Protein 8VXB (pdb70)

Solvent-accessible surface area: 16416 Å² total; per-residue (Å²): 222,86,114,46,74,97,147,99,2,42,56,38,1,35,91,39,0,110,91,25,120,63,0,48,0,0,0,5,51,22,40,56,9,18,169,94,40,143,103,83,141,180,24,46,11,32,1,1,0,0,3,85,64,45,104,39,0,47,108,55,43,126,41,0,91,74,2,22,131,76,116,120,49,78,57,26,8,81,76,184,146,110,98,144,147,123,125,22,16,11,0,54,0,55,0,119,37,43,28,59,2,30,1,30,0,4,48,33,88,28,23,101,92,3,53,114,90,54,86,20,4,96,25,44,30,28,61,60,119,110,19,121,132,111,46,127,39,38,10,82,89,111,73,16,67,103,5,81,60,195,37,2,52,80,5,2,65,72,0,5,80,7,0,28,86,0,2,72,0,3,21,141,142,80,37,133,67,0,30,75,39,0,50,101,51,0,3,74,17,0,12,101,0,0,10,16,30,1,1,48,95,118,25,79,85,33,20,8,22,70,143,52,131,72,4,98,192,44,16,55,119,118,8,58,153,73,4,86,45,0,94,94,31,71,41,59,89,60,0,31,125,3,0,68,56,0,7,28,4,0,67,103,1,0,98,44,0,5,142,62,41,135,38,164,74,21,98,59,14,142,84,36,14,71,68,5,98,138,38,74,124,146,119,121

InterPro domains:
  IPR007530 Aminoglycoside 6-adenylyltransferase [PF04439] (3-276)
  IPR007530 Aminoglycoside 6-adenylyltransferase [PIRSF000812] (3-283)
  IPR043519 Nucleotidyltransferase superfamily [G3DSA:3.30.460.10] (11-149)
  IPR043519 Nucleotidyltransferase superfamily [SSF81301] (3-135)

Organism: Campylobacter fetus (NCBI:txid196)

Nearest PDB structures (foldseek):
  8vxb-assembly1_A-2  TM=1.004E+00  e=7.782E-55  Campylobacter fetus subsp. fetus
  2pbe-assembly1_A  TM=5.386E-01  e=4.878E-30  Bacillus subtilis
  8ugj-assembly1_4C  TM=4.824E-01  e=1.238E+00  Sus scrofa
  6xz3-assembly1_A-2  TM=3.903E-01  e=5.246E+00  Homo sapiens
  6wt7-assembly1_A-2  TM=1.641E-01  e=1.826E+00  Magallana gigas

B-factor: mean 27.02, std 9.03, range [11.58, 68.33]

Radius of gyration: 23.88 Å; Cα contacts (8 Å, |Δi|>4): 381; chains: 1; bounding box: 64×41×45 Å

Structure (mmCIF, N/CA/C/O backbone):
data_8VXB
#
_entry.id   8VXB
#
_cell.length_a   73.305
_cell.length_b   73.305
_cell.length_c   127.572
_cell.angle_alpha   90.00
_cell.angle_beta   90.00
_cell.angle_gamma   120.00
#
_symmetry.space_group_name_H-M   'P 31 2 1'
#
loop_
_entity.id
_entity.type
_entity.pdbx_description
1 polymer 'Streptomycin aminoglycoside adenylyltransferase ant(6)-Ib'
2 non-polymer [(2~{S},3~{S},4~{S},5~{R},6~{S})-2-[(2~{R},3~{R},4~{R},5~{S})-2-[(1~{R},2~{S},3~{R},4~{R},5~{S},6~{R})-2,4-bis[[azaniumylidene(azanyl)methyl]amino]-3,5,6-tris(oxidanyl)cyclohexyl]oxy-4-[bis(oxidanyl)methyl]-5-methyl-4-oxidanyl-oxolan-3-yl]oxy-6-(hydroxymethyl)-4,5-bis(oxidanyl)oxan-3-yl]-methyl-azanium
3 non-polymer 'PHOSPHATE ION'
4 water water
#
loop_
_atom_site.group_PDB
_atom_site.id
_atom_site.type_symbol
_atom_site.label_atom_id
_atom_site.label_alt_id
_atom_site.label_comp_id
_atom_site.label_asym_id
_atom_site.label_entity_id
_atom_site.label_seq_id
_atom_site.pdbx_PDB_ins_code
_atom_site.Cartn_x
_atom_site.Cartn_y
_atom_site.Cartn_z
_atom_site.occupancy
_atom_site.B_iso_or_equiv
_atom_site.auth_seq_id
_atom_site.auth_comp_id
_atom_site.auth_asym_id
_atom_site.auth_atom_id
_atom_site.pdbx_PDB_model_num
ATOM 1 N N . MET A 1 1 ? 25.564 -6.142 21.632 1.00 52.43 1 MET A N 1
ATOM 2 C CA . MET A 1 1 ? 27.018 -6.174 21.772 1.00 46.29 1 MET A CA 1
ATOM 3 C C . MET A 1 1 ? 27.722 -4.883 21.384 1.00 46.04 1 MET A C 1
ATOM 4 O O . MET A 1 1 ? 27.824 -4.549 20.202 1.00 47.67 1 MET A O 1
ATOM 9 N N . LYS A 1 2 ? 28.244 -4.172 22.379 1.00 37.05 2 LYS A N 1
ATOM 10 C CA . LYS A 1 2 ? 29.010 -2.974 22.091 1.00 33.67 2 LYS A CA 1
ATOM 11 C C . LYS A 1 2 ? 30.467 -3.353 21.843 1.00 31.68 2 LYS A C 1
ATOM 12 O O . LYS A 1 2 ? 31.033 -4.197 22.545 1.00 31.87 2 LYS A O 1
ATOM 14 N N . MET A 1 3 ? 31.067 -2.743 20.822 1.00 23.61 3 MET A N 1
ATOM 15 C CA . MET A 1 3 ? 32.502 -2.816 20.625 1.00 28.14 3 MET A CA 1
ATOM 16 C C . MET A 1 3 ? 33.238 -1.613 21.207 1.00 24.27 3 MET A C 1
ATOM 17 O O . MET A 1 3 ? 34.460 -1.685 21.417 1.00 25.09 3 MET A O 1
ATOM 22 N N . ARG A 1 4 ? 32.520 -0.523 21.471 1.00 22.78 4 ARG A N 1
ATOM 23 C CA . ARG A 1 4 ? 33.051 0.684 22.096 1.00 26.26 4 ARG A CA 1
ATOM 24 C C . ARG A 1 4 ? 31.963 1.298 22.957 1.00 28.60 4 ARG A C 1
ATOM 25 O O . ARG A 1 4 ? 30.795 1.317 22.554 1.00 26.34 4 ARG A O 1
ATOM 33 N N . THR A 1 5 ? 32.344 1.827 24.116 1.00 24.44 5 THR A N 1
ATOM 34 C CA . THR A 1 5 ? 31.373 2.497 24.972 1.00 23.66 5 THR A CA 1
ATOM 35 C C . THR A 1 5 ? 31.217 3.955 24.552 1.00 22.31 5 THR A C 1
ATOM 36 O O . THR A 1 5 ? 32.047 4.516 23.838 1.00 24.10 5 THR A O 1
ATOM 40 N N . GLU A 1 6 ? 30.131 4.564 25.016 1.00 23.89 6 GLU A N 1
ATOM 41 C CA . GLU A 1 6 ? 29.914 5.983 24.766 1.00 22.97 6 GLU A CA 1
ATOM 42 C C . GLU A 1 6 ? 31.076 6.822 25.313 1.00 23.87 6 GLU A C 1
ATOM 43 O O . GLU A 1 6 ? 31.555 7.754 24.656 1.00 25.41 6 GLU A O 1
ATOM 49 N N . LYS A 1 7 ? 31.584 6.477 26.499 1.00 27.50 7 LYS A N 1
ATOM 50 C CA . LYS A 1 7 ? 32.716 7.222 27.053 1.00 26.30 7 LYS A CA 1
ATOM 51 C C . LYS A 1 7 ? 33.959 7.089 26.166 1.00 26.61 7 LYS A C 1
ATOM 52 O O . LYS A 1 7 ? 34.694 8.064 25.949 1.00 24.84 7 LYS A O 1
ATOM 58 N N . GLN A 1 8 ? 34.177 5.911 25.581 1.00 22.08 8 GLN A N 1
ATOM 59 C CA . GLN A 1 8 ? 35.316 5.746 24.683 1.00 21.75 8 GLN A CA 1
ATOM 60 C C . GLN A 1 8 ? 35.168 6.594 23.426 1.00 23.96 8 GLN A C 1
ATOM 61 O O . GLN A 1 8 ? 36.159 7.130 22.908 1.00 26.13 8 GLN A O 1
ATOM 67 N N . ILE A 1 9 ? 33.950 6.723 22.913 1.00 23.57 9 ILE A N 1
ATOM 68 C CA A ILE A 1 9 ? 33.723 7.540 21.718 0.55 23.28 9 ILE A CA 1
ATOM 69 C CA B ILE A 1 9 ? 33.749 7.534 21.714 0.45 23.28 9 ILE A CA 1
ATOM 70 C C . ILE A 1 9 ? 33.982 9.008 22.028 1.00 21.37 9 ILE A C 1
ATOM 71 O O . ILE A 1 9 ? 34.717 9.703 21.311 1.00 21.92 9 ILE A O 1
ATOM 80 N N . TYR A 1 10 ? 33.376 9.503 23.104 1.00 21.76 10 TYR A N 1
ATOM 81 C CA . TYR A 1 10 ? 33.614 10.888 23.505 1.00 23.44 10 TYR A CA 1
ATOM 82 C C . TYR A 1 10 ? 35.103 11.142 23.734 1.00 27.45 10 TYR A C 1
ATOM 83 O O . TYR A 1 10 ? 35.627 12.204 23.364 1.00 26.21 10 TYR A O 1
ATOM 92 N N . ASP A 1 11 ? 35.805 10.173 24.340 1.00 26.72 11 ASP A N 1
ATOM 93 C CA . ASP A 1 11 ? 37.245 10.344 24.563 1.00 29.23 11 ASP A CA 1
ATOM 94 C C . ASP A 1 11 ? 38.005 10.407 23.246 1.00 29.49 11 ASP A C 1
ATOM 95 O O . ASP A 1 11 ? 38.938 11.205 23.103 1.00 30.45 11 ASP A O 1
ATOM 100 N N . THR A 1 12 ? 37.643 9.562 22.277 1.00 25.38 12 THR A N 1
ATOM 101 C CA . THR A 1 12 ? 38.311 9.643 20.981 1.00 25.20 12 THR A CA 1
ATOM 102 C C . THR A 1 12 ? 38.155 11.032 20.383 1.00 30.15 12 THR A C 1
ATOM 103 O O . THR A 1 12 ? 39.126 11.625 19.900 1.00 28.39 12 THR A O 1
ATOM 107 N N . ILE A 1 13 ? 36.943 11.584 20.448 1.00 25.01 13 ILE A N 1
ATOM 108 C CA . ILE A 1 13 ? 36.676 12.893 19.854 1.00 25.49 13 ILE A CA 1
ATOM 109 C C . ILE A 1 13 ? 37.396 13.997 20.618 1.00 23.67 13 ILE A C 1
ATOM 110 O O . ILE A 1 13 ? 38.069 14.853 20.026 1.00 23.72 13 ILE A O 1
ATOM 115 N N . LEU A 1 14 ? 37.231 14.027 21.941 1.00 24.46 14 LEU A N 1
ATOM 116 C CA . LEU A 1 14 ? 37.779 15.151 22.706 1.00 29.73 14 LEU A CA 1
ATOM 117 C C . LEU A 1 14 ? 39.305 15.087 22.819 1.00 30.97 14 LEU A C 1
ATOM 118 O O . LEU A 1 14 ? 39.978 16.129 22.794 1.00 27.55 14 LEU A O 1
ATOM 123 N N . ASN A 1 15 ? 39.879 13.889 22.944 1.00 29.67 15 ASN A N 1
ATOM 124 C CA . ASN A 1 15 ? 41.343 13.821 22.976 1.00 33.28 15 ASN A CA 1
ATOM 125 C C . ASN A 1 15 ? 41.926 14.314 21.670 1.00 32.07 15 ASN A C 1
ATOM 126 O O . ASN A 1 15 ? 42.943 15.030 21.658 1.00 30.93 15 ASN A O 1
ATOM 131 N N . PHE A 1 16 ? 41.286 13.972 20.548 1.00 27.15 16 PHE A N 1
ATOM 132 C CA . PHE A 1 16 ? 41.755 14.515 19.285 1.00 27.07 16 PHE A CA 1
ATOM 133 C C . PHE A 1 16 ? 41.692 16.034 19.297 1.00 27.99 16 PHE A C 1
ATOM 134 O O . PHE A 1 16 ? 42.633 16.707 18.856 1.00 26.98 16 PHE A O 1
ATOM 142 N N . ALA A 1 17 ? 40.563 16.593 19.763 1.00 27.56 17 ALA A N 1
ATOM 143 C CA . ALA A 1 17 ? 40.383 18.050 19.757 1.00 25.74 17 ALA A CA 1
ATOM 144 C C . ALA A 1 17 ? 41.364 18.746 20.700 1.00 30.47 17 ALA A C 1
ATOM 145 O O . ALA A 1 17 ? 41.902 19.806 20.364 1.00 29.76 17 ALA A O 1
ATOM 147 N N . LYS A 1 18 ? 41.560 18.197 21.907 1.00 35.08 18 LYS A N 1
ATOM 148 C CA . LYS A 1 18 ? 42.496 18.803 22.856 1.00 31.83 18 LYS A CA 1
ATOM 149 C C . LYS A 1 18 ? 43.903 18.876 22.274 1.00 32.53 18 LYS A C 1
ATOM 150 O O . LYS A 1 18 ? 44.570 19.912 22.365 1.00 40.74 18 LYS A O 1
ATOM 156 N N . ALA A 1 19 ? 44.356 17.803 21.630 1.00 31.27 19 ALA A N 1
ATOM 157 C CA . ALA A 1 19 ? 45.726 17.779 21.145 1.00 35.60 19 ALA A CA 1
ATOM 158 C C . ALA A 1 19 ? 45.967 18.729 19.979 1.00 40.34 19 ALA A C 1
ATOM 159 O O . ALA A 1 19 ? 47.126 19.077 19.728 1.00 41.84 19 ALA A O 1
ATOM 161 N N . ASP A 1 20 ? 44.922 19.172 19.268 1.00 32.97 20 ASP A N 1
ATOM 162 C CA . ASP A 1 20 ? 45.101 19.886 18.009 1.00 32.19 20 ASP A CA 1
ATOM 163 C C . ASP A 1 20 ? 44.976 21.387 18.225 1.00 38.73 20 ASP A C 1
ATOM 164 O O . ASP A 1 20 ? 43.927 21.881 18.660 1.00 35.80 20 ASP A O 1
ATOM 169 N N . ASP A 1 21 ? 46.051 22.102 17.884 1.00 35.89 21 ASP A N 1
ATOM 170 C CA . ASP A 1 21 ? 46.118 23.546 18.071 1.00 41.36 21 ASP A CA 1
ATOM 171 C C . ASP A 1 21 ? 45.044 24.267 17.284 1.00 32.18 21 ASP A C 1
ATOM 172 O O . ASP A 1 21 ? 44.595 25.343 17.697 1.00 32.93 21 ASP A O 1
ATOM 177 N N . ARG A 1 22 ? 44.668 23.723 16.122 1.00 32.16 22 ARG A N 1
ATOM 178 C CA . ARG A 1 22 ? 43.694 24.381 15.263 1.00 30.10 22 ARG A CA 1
ATOM 179 C C . ARG A 1 22 ? 42.293 24.403 15.860 1.00 24.64 22 ARG A C 1
ATOM 180 O O . ARG A 1 22 ? 41.491 25.250 15.468 1.00 25.94 22 ARG A O 1
ATOM 188 N N . ILE A 1 23 ? 41.958 23.500 16.770 1.00 26.03 23 ILE A N 1
ATOM 189 C CA . ILE A 1 23 ? 40.589 23.388 17.266 1.00 29.20 23 ILE A CA 1
ATOM 190 C C . ILE A 1 23 ? 40.474 24.141 18.584 1.00 24.17 23 ILE A C 1
ATOM 191 O O . ILE A 1 23 ? 41.116 23.770 19.572 1.00 28.49 23 ILE A O 1
ATOM 196 N N . ARG A 1 24 ? 39.614 25.171 18.633 1.00 26.25 24 ARG A N 1
ATOM 197 C CA . ARG A 1 24 ? 39.473 25.981 19.845 1.00 23.62 24 ARG A CA 1
ATOM 198 C C . ARG A 1 24 ? 38.176 25.764 20.603 1.00 27.17 24 ARG A C 1
ATOM 199 O O . ARG A 1 24 ? 38.150 25.965 21.820 1.00 26.53 24 ARG A O 1
ATOM 207 N N . VAL A 1 25 ? 37.081 25.401 19.925 1.00 23.58 25 VAL A N 1
ATOM 208 C CA . VAL A 1 25 ? 35.807 25.137 20.586 1.00 22.93 25 VAL A CA 1
ATOM 209 C C . VAL A 1 25 ? 35.236 23.855 19.996 1.00 20.96 25 VAL A C 1
ATOM 210 O O . VAL A 1 25 ? 35.408 23.588 18.801 1.00 23.10 25 VAL A O 1
ATOM 214 N N . VAL A 1 26 ? 34.590 23.063 20.841 1.00 23.59 26 VAL A N 1
ATOM 215 C CA . VAL A 1 26 ? 33.860 21.860 20.439 1.00 21.71 26 VAL A CA 1
ATOM 216 C C . VAL A 1 26 ? 32.463 21.977 21.005 1.00 21.63 26 VAL A C 1
ATOM 217 O O . VAL A 1 26 ? 32.308 22.205 22.209 1.00 21.91 26 VAL A O 1
ATOM 221 N N . THR A 1 27 ? 31.446 21.749 20.169 1.00 19.70 27 THR A N 1
ATOM 222 C CA . THR A 1 27 ? 30.098 21.589 20.692 1.00 17.01 27 THR A CA 1
ATOM 223 C C . THR A 1 27 ? 29.482 20.251 20.268 1.00 22.48 27 THR A C 1
ATOM 224 O O . THR A 1 27 ? 29.927 19.594 19.323 1.00 21.66 27 THR A O 1
ATOM 228 N N . LEU A 1 28 ? 28.433 19.884 20.988 1.00 18.89 28 LEU A N 1
ATOM 229 C CA . LEU A 1 28 ? 27.577 18.740 20.708 1.00 17.30 28 LEU A CA 1
ATOM 230 C C . LEU A 1 28 ? 26.214 19.254 20.287 1.00 22.20 28 LEU A C 1
ATOM 231 O O . LEU A 1 28 ? 25.707 20.218 20.870 1.00 22.84 28 LEU A O 1
ATOM 236 N N . GLU A 1 29 ? 25.610 18.609 19.284 1.00 20.21 29 GLU A N 1
ATOM 237 C CA . GLU A 1 29 ? 24.329 19.054 18.751 1.00 21.25 29 GLU A CA 1
ATOM 238 C C . GLU A 1 29 ? 23.386 17.859 18.756 1.00 21.55 29 GLU A C 1
ATOM 239 O O . GLU A 1 29 ? 23.809 16.721 18.944 1.00 21.91 29 GLU A O 1
ATOM 245 N N . GLY A 1 30 ? 22.099 18.109 18.536 1.00 25.85 30 GLY A N 1
ATOM 246 C CA . GLY A 1 30 ? 21.212 16.992 18.220 1.00 24.36 30 GLY A CA 1
ATOM 247 C C . GLY A 1 30 ? 20.675 16.270 19.443 1.00 22.14 30 GLY A C 1
ATOM 248 O O . GLY A 1 30 ? 20.685 16.781 20.567 1.00 22.68 30 GLY A O 1
ATOM 249 N N . SER A 1 31 ? 20.218 15.031 19.218 1.00 20.65 31 SER A N 1
ATOM 250 C CA . SER A 1 31 ? 19.407 14.404 20.246 1.00 21.43 31 SER A CA 1
ATOM 251 C C . SER A 1 31 ? 20.201 14.049 21.505 1.00 22.71 31 SER A C 1
ATOM 252 O O . SER A 1 31 ? 19.595 13.902 22.574 1.00 22.62 31 SER A O 1
ATOM 255 N N . ARG A 1 32 ? 21.530 13.907 21.416 1.00 22.23 32 ARG A N 1
ATOM 256 C CA . ARG A 1 32 ? 22.297 13.615 22.630 1.00 19.53 32 ARG A CA 1
ATOM 257 C C . ARG A 1 32 ? 22.306 14.791 23.612 1.00 22.67 32 ARG A C 1
ATOM 258 O O . ARG A 1 32 ? 22.651 14.601 24.791 1.00 22.94 32 ARG A O 1
ATOM 266 N N . THR A 1 33 ? 21.946 15.996 23.164 1.00 22.32 33 THR A N 1
ATOM 267 C CA . THR A 1 33 ? 21.813 17.131 24.079 1.00 25.43 33 THR A CA 1
ATOM 268 C C . THR A 1 33 ? 20.415 17.244 24.675 1.00 27.34 33 THR A C 1
ATOM 269 O O . THR A 1 33 ? 20.198 18.099 25.547 1.00 24.62 33 THR A O 1
ATOM 273 N N . ASN A 1 34 ? 19.485 16.380 24.260 1.00 22.84 34 ASN A N 1
ATOM 274 C CA . ASN A 1 34 ? 18.044 16.534 24.516 1.00 24.15 34 ASN A CA 1
ATOM 275 C C . ASN A 1 34 ? 17.592 15.556 25.601 1.00 25.99 34 ASN A C 1
ATOM 276 O O . ASN A 1 34 ? 17.404 14.365 25.339 1.00 28.87 34 ASN A O 1
ATOM 281 N N . ILE A 1 35 ? 17.366 16.061 26.817 1.00 26.47 35 ILE A N 1
ATOM 282 C CA . ILE A 1 35 ? 16.985 15.171 27.907 1.00 28.19 35 ILE A CA 1
ATOM 283 C C . ILE A 1 35 ? 15.616 14.549 27.719 1.00 34.93 35 ILE A C 1
ATOM 284 O O . ILE A 1 35 ? 15.237 13.669 28.493 1.00 35.70 35 ILE A O 1
ATOM 289 N N . ASN A 1 36 ? 14.860 14.964 26.714 1.00 28.76 36 ASN A N 1
ATOM 290 C CA . ASN A 1 36 ? 13.557 14.350 26.492 1.00 31.22 36 ASN A CA 1
ATOM 291 C C . ASN A 1 36 ? 13.604 13.174 25.523 1.00 35.71 36 ASN A C 1
ATOM 292 O O . ASN A 1 36 ? 12.562 12.557 25.287 1.00 35.04 36 ASN A O 1
ATOM 297 N N . ILE A 1 37 ? 14.773 12.857 24.947 1.00 27.71 37 ILE A N 1
ATOM 298 C CA . ILE A 1 37 ? 14.923 11.715 24.045 1.00 31.22 37 ILE A CA 1
ATOM 299 C C . ILE A 1 37 ? 15.393 10.512 24.849 1.00 36.38 37 ILE A C 1
ATOM 300 O O . ILE A 1 37 ? 16.351 10.610 25.625 1.00 35.94 37 ILE A O 1
ATOM 305 N N . ILE A 1 38 ? 14.745 9.368 24.644 1.00 34.03 38 ILE A N 1
ATOM 306 C CA . ILE A 1 38 ? 15.148 8.132 25.315 1.00 32.98 38 ILE A CA 1
ATOM 307 C C . ILE A 1 38 ? 16.383 7.582 24.599 1.00 37.96 38 ILE A C 1
ATOM 308 O O . ILE A 1 38 ? 16.350 7.361 23.373 1.00 29.49 38 ILE A O 1
ATOM 313 N N . PRO A 1 39 ? 17.495 7.354 25.304 1.00 36.23 39 PRO A N 1
ATOM 314 C CA . PRO A 1 39 ? 18.729 6.949 24.612 1.00 33.99 39 PRO A CA 1
ATOM 315 C C . PRO A 1 39 ? 18.564 5.591 23.955 1.00 31.89 39 PRO A C 1
ATOM 316 O O . PRO A 1 39 ? 17.867 4.718 24.469 1.00 33.17 39 PRO A O 1
ATOM 320 N N . ASP A 1 40 ? 19.191 5.420 22.793 1.00 31.65 40 ASP A N 1
ATOM 321 C CA . ASP A 1 40 ? 19.154 4.122 22.124 1.00 31.92 40 ASP A CA 1
ATOM 322 C C . ASP A 1 40 ? 20.424 3.961 21.295 1.00 34.19 40 ASP A C 1
ATOM 323 O O . ASP A 1 40 ? 21.348 4.778 21.377 1.00 33.30 40 ASP A O 1
ATOM 328 N N . ASP A 1 41 ? 20.461 2.909 20.466 1.00 33.58 41 ASP A N 1
ATOM 329 C CA . ASP A 1 41 ? 21.684 2.576 19.747 1.00 35.73 41 ASP A CA 1
ATOM 330 C C . ASP A 1 41 ? 21.848 3.348 18.447 1.00 31.95 41 ASP A C 1
ATOM 331 O O . ASP A 1 41 ? 22.850 3.157 17.753 1.00 31.41 41 ASP A O 1
ATOM 336 N N . PHE A 1 42 ? 20.906 4.211 18.096 1.00 27.61 42 PHE A N 1
ATOM 337 C CA . PHE A 1 42 ? 20.954 4.903 16.813 1.00 26.98 42 PHE A CA 1
ATOM 338 C C . PHE A 1 42 ? 21.220 6.395 16.954 1.00 31.79 42 PHE A C 1
ATOM 339 O O . PHE A 1 42 ? 20.988 7.145 15.997 1.00 34.26 42 PHE A O 1
ATOM 347 N N . GLN A 1 43 ? 21.629 6.862 18.124 1.00 25.19 43 GLN A N 1
ATOM 348 C CA . GLN A 1 43 ? 21.839 8.291 18.307 1.00 26.16 43 GLN A CA 1
ATOM 349 C C . GLN A 1 43 ? 23.176 8.683 17.714 1.00 25.72 43 GLN A C 1
ATOM 350 O O . GLN A 1 43 ? 24.227 8.238 18.196 1.00 24.71 43 GLN A O 1
ATOM 356 N N . ASP A 1 44 ? 23.144 9.522 16.680 1.00 22.09 44 ASP A N 1
ATOM 357 C CA . ASP A 1 44 ? 24.384 9.985 16.078 1.00 25.00 44 ASP A CA 1
ATOM 358 C C . ASP A 1 44 ? 25.158 10.822 17.094 1.00 23.47 44 ASP A C 1
ATOM 359 O O . ASP A 1 44 ? 24.583 11.385 18.031 1.00 23.58 44 ASP A O 1
ATOM 364 N N . TYR A 1 45 ? 26.481 10.918 16.900 1.00 20.47 45 TYR A N 1
ATOM 365 C CA . TYR A 1 45 ? 27.304 11.917 17.599 1.00 20.82 45 TYR A CA 1
ATOM 366 C C . TYR A 1 45 ? 27.478 13.116 16.669 1.00 20.63 45 TYR A C 1
ATOM 367 O O . TYR A 1 45 ? 28.299 13.076 15.749 1.00 21.26 45 TYR A O 1
ATOM 376 N N . ASP A 1 46 ? 26.683 14.183 16.891 1.00 22.62 46 ASP A N 1
ATOM 377 C CA . ASP A 1 46 ? 26.731 15.398 16.070 1.00 20.02 46 ASP A CA 1
ATOM 378 C C . ASP A 1 46 ? 27.694 16.376 16.730 1.00 21.76 46 ASP A C 1
ATOM 379 O O . ASP A 1 46 ? 27.352 17.029 17.711 1.00 22.18 46 ASP A O 1
ATOM 384 N N . ILE A 1 47 ? 28.897 16.482 16.182 1.00 21.63 47 ILE A N 1
ATOM 385 C CA . ILE A 1 47 ? 30.010 17.200 16.800 1.00 20.49 47 ILE A CA 1
ATOM 386 C C . ILE A 1 47 ? 30.406 18.336 15.866 1.00 20.24 47 ILE A C 1
ATOM 387 O O . ILE A 1 47 ? 30.519 18.140 14.652 1.00 21.38 47 ILE A O 1
ATOM 392 N N . THR A 1 48 ? 30.675 19.502 16.430 1.00 18.24 48 THR A N 1
ATOM 393 C CA . THR A 1 48 ? 31.136 20.647 15.661 1.00 18.31 48 THR A CA 1
ATOM 394 C C . THR A 1 48 ? 32.471 21.121 16.229 1.00 19.79 48 THR A C 1
ATOM 395 O O . THR A 1 48 ? 32.596 21.298 17.445 1.00 21.24 48 THR A O 1
ATOM 399 N N . PHE A 1 49 ? 33.459 21.289 15.353 1.00 19.51 49 PHE A N 1
ATOM 400 C CA . PHE A 1 49 ? 34.773 21.839 15.700 1.00 22.97 49 PHE A CA 1
ATOM 401 C C . PHE A 1 49 ? 34.874 23.257 15.132 1.00 18.95 49 PHE A C 1
ATOM 402 O O . PHE A 1 49 ? 34.679 23.458 13.926 1.00 20.08 49 PHE A O 1
ATOM 410 N N . PHE A 1 50 ? 35.232 24.231 15.970 1.00 20.57 50 PHE A N 1
ATOM 411 C CA . PHE A 1 50 ? 35.520 25.583 15.486 1.00 18.97 50 PHE A CA 1
ATOM 412 C C . PHE A 1 50 ? 37.026 25.752 15.367 1.00 23.58 50 PHE A C 1
ATOM 413 O O . PHE A 1 50 ? 37.743 25.571 16.353 1.00 24.01 50 PHE A O 1
ATOM 421 N N . VAL A 1 51 ? 37.501 26.096 14.175 1.00 23.97 51 VAL A N 1
ATOM 422 C CA . VAL A 1 51 ? 38.913 25.924 13.856 1.00 26.41 51 VAL A CA 1
ATOM 423 C C . VAL A 1 51 ? 39.520 27.209 13.310 1.00 28.78 51 VAL A C 1
ATOM 424 O O . VAL A 1 51 ? 38.835 28.071 12.753 1.00 28.76 51 VAL A O 1
ATOM 428 N N . THR A 1 52 ? 40.850 27.306 13.451 1.00 31.45 52 THR A N 1
ATOM 429 C CA . THR A 1 52 ? 41.588 28.456 12.940 1.00 31.23 52 THR A CA 1
ATOM 430 C C . THR A 1 52 ? 41.923 28.336 11.462 1.00 40.25 52 THR A C 1
ATOM 431 O O . THR A 1 52 ? 42.158 29.361 10.810 1.00 43.04 52 THR A O 1
ATOM 435 N N . ASP A 1 53 ? 42.012 27.113 10.925 1.00 33.66 53 ASP A N 1
ATOM 436 C CA . ASP A 1 53 ? 42.471 26.896 9.550 1.00 39.25 53 ASP A CA 1
ATOM 437 C C . ASP A 1 53 ? 41.621 25.768 8.960 1.00 36.53 53 ASP A C 1
ATOM 438 O O . ASP A 1 53 ? 41.902 24.586 9.177 1.00 38.73 53 ASP A O 1
ATOM 443 N N . MET A 1 54 ? 40.607 26.146 8.189 1.00 37.27 54 MET A N 1
ATOM 444 C CA . MET A 1 54 ? 39.715 25.182 7.548 1.00 37.60 54 MET A CA 1
ATOM 445 C C . MET A 1 54 ? 40.462 24.352 6.509 1.00 38.03 54 MET A C 1
ATOM 446 O O . MET A 1 54 ? 40.369 23.117 6.481 1.00 33.55 54 MET A O 1
ATOM 451 N N . GLN A 1 55 ? 41.187 25.028 5.621 1.00 34.97 55 GLN A N 1
ATOM 452 C CA . GLN A 1 55 ? 41.732 24.357 4.449 1.00 38.02 55 GLN A CA 1
ATOM 453 C C . GLN A 1 55 ? 42.708 23.260 4.834 1.00 34.42 55 GLN A C 1
ATOM 454 O O . GLN A 1 55 ? 42.829 22.262 4.116 1.00 37.68 55 GLN A O 1
ATOM 460 N N . SER A 1 56 ? 43.398 23.408 5.967 1.00 34.82 56 SER A N 1
ATOM 461 C CA . SER A 1 56 ? 44.345 22.377 6.371 1.00 34.05 56 SER A CA 1
ATOM 462 C C . SER A 1 56 ? 43.646 21.064 6.720 1.00 39.44 56 SER A C 1
ATOM 463 O O . SER A 1 56 ? 44.272 20.002 6.667 1.00 37.17 56 SER A O 1
ATOM 466 N N . PHE A 1 57 ? 42.358 21.108 7.063 1.00 33.76 57 PHE A N 1
ATOM 467 C CA . PHE A 1 57 ? 41.616 19.873 7.287 1.00 32.54 57 PHE A CA 1
ATOM 468 C C . PHE A 1 57 ? 41.135 19.261 5.972 1.00 29.88 57 PHE A C 1
ATOM 469 O O . PHE A 1 57 ? 41.208 18.042 5.780 1.00 32.27 57 PHE A O 1
ATOM 477 N N . ILE A 1 58 ? 40.639 20.098 5.063 1.00 31.31 58 ILE A N 1
ATOM 478 C CA . ILE A 1 58 ? 40.055 19.631 3.811 1.00 33.86 58 ILE A CA 1
ATOM 479 C C . ILE A 1 58 ? 41.073 18.998 2.876 1.00 37.98 58 ILE A C 1
ATOM 480 O O . ILE A 1 58 ? 40.702 18.175 2.033 1.00 38.83 58 ILE A O 1
ATOM 485 N N . ASN A 1 59 ? 42.355 19.353 3.001 1.00 41.03 59 ASN A N 1
ATOM 486 C CA . ASN A 1 59 ? 43.372 18.861 2.071 1.00 40.13 59 ASN A CA 1
ATOM 487 C C . ASN A 1 59 ? 43.495 17.344 2.066 1.00 39.54 59 ASN A C 1
ATOM 488 O O . ASN A 1 59 ? 43.809 16.759 1.024 1.00 44.31 59 ASN A O 1
ATOM 493 N N . SER A 1 60 ? 43.312 16.694 3.214 1.00 32.56 60 SER A N 1
ATOM 494 C CA . SER A 1 60 ? 43.567 15.267 3.311 1.00 40.08 60 SER A CA 1
ATOM 495 C C . SER A 1 60 ? 42.594 14.652 4.305 1.00 38.25 60 SER A C 1
ATOM 496 O O . SER A 1 60 ? 42.188 15.300 5.271 1.00 38.60 60 SER A O 1
ATOM 499 N N . ASP A 1 61 ? 42.245 13.383 4.075 1.00 39.11 61 ASP A N 1
ATOM 500 C CA . ASP A 1 61 ? 41.322 12.654 4.940 1.00 35.43 61 ASP A CA 1
ATOM 501 C C . ASP A 1 61 ? 42.012 11.785 5.978 1.00 40.60 61 ASP A C 1
ATOM 502 O O . ASP A 1 61 ? 41.320 11.153 6.785 1.00 35.91 61 ASP A O 1
ATOM 507 N N . GLU A 1 62 ? 43.349 11.730 5.980 1.00 38.91 62 GLU A N 1
ATOM 508 C CA . GLU A 1 62 ? 44.056 10.791 6.851 1.00 42.70 62 GLU A CA 1
ATOM 509 C C . GLU A 1 62 ? 43.714 11.009 8.315 1.00 31.11 62 GLU A C 1
ATOM 510 O O . GLU A 1 62 ? 43.628 10.047 9.091 1.00 36.39 62 GLU A O 1
ATOM 516 N N . TRP A 1 63 ? 43.540 12.267 8.717 1.00 36.43 63 TRP A N 1
ATOM 517 C CA . TRP A 1 63 ? 43.289 12.557 10.123 1.00 26.90 63 TRP A CA 1
ATOM 518 C C . TRP A 1 63 ? 42.008 11.908 10.634 1.00 25.91 63 TRP A C 1
ATOM 519 O O . TRP A 1 63 ? 41.889 11.653 11.837 1.00 27.26 63 TRP A O 1
ATOM 530 N N . LEU A 1 64 ? 41.045 11.619 9.742 1.00 30.53 64 LEU A N 1
ATOM 531 C CA . LEU A 1 64 ? 39.807 10.968 10.170 1.00 29.66 64 LEU A CA 1
ATOM 532 C C . LEU A 1 64 ? 40.026 9.538 10.636 1.00 28.73 64 LEU A C 1
ATOM 533 O O . LEU A 1 64 ? 39.144 8.979 11.294 1.00 28.33 64 LEU A O 1
ATOM 538 N N . ASN A 1 65 ? 41.172 8.922 10.318 1.00 29.70 65 ASN A N 1
ATOM 539 C CA . ASN A 1 65 ? 41.355 7.515 10.676 1.00 31.30 65 ASN A CA 1
ATOM 540 C C . ASN A 1 65 ? 41.280 7.280 12.184 1.00 29.20 65 ASN A C 1
ATOM 541 O O . ASN A 1 65 ? 40.958 6.171 12.616 1.00 30.41 65 ASN A O 1
ATOM 546 N N . VAL A 1 66 ? 41.507 8.307 13.003 1.00 28.48 66 VAL A N 1
ATOM 547 C CA . VAL A 1 66 ? 41.384 8.122 14.443 1.00 28.93 66 VAL A CA 1
ATOM 548 C C . VAL A 1 66 ? 39.974 7.696 14.866 1.00 36.16 66 VAL A C 1
ATOM 549 O O . VAL A 1 66 ? 39.803 7.106 15.941 1.00 29.57 66 VAL A O 1
ATOM 553 N N . PHE A 1 67 ? 38.947 7.956 14.045 1.00 27.70 67 PHE A N 1
ATOM 554 C CA . PHE A 1 67 ? 37.593 7.650 14.491 1.00 29.67 67 PHE A CA 1
ATOM 555 C C . PHE A 1 67 ? 37.190 6.203 14.246 1.00 27.00 67 PHE A C 1
ATOM 556 O O . PHE A 1 67 ? 36.175 5.766 14.793 1.00 28.62 67 PHE A O 1
ATOM 564 N N . GLY A 1 68 ? 37.948 5.463 13.451 1.00 26.15 68 GLY A N 1
ATOM 565 C CA . GLY A 1 68 ? 37.691 4.061 13.209 1.00 29.19 68 GLY A CA 1
ATOM 566 C C . GLY A 1 68 ? 37.506 3.766 11.728 1.00 31.34 68 GLY A C 1
ATOM 567 O O . GLY A 1 68 ? 37.478 4.657 10.879 1.00 30.33 68 GLY A O 1
ATOM 568 N N . GLU A 1 69 ? 37.381 2.479 11.430 1.00 23.37 69 GLU A N 1
ATOM 569 C CA . GLU A 1 69 ? 37.151 2.064 10.050 1.00 26.48 69 GLU A CA 1
ATOM 570 C C . GLU A 1 69 ? 35.698 2.361 9.669 1.00 23.72 69 GLU A C 1
ATOM 571 O O . GLU A 1 69 ? 34.784 2.140 10.459 1.00 24.28 69 GLU A O 1
ATOM 577 N N . ARG A 1 70 ? 35.489 2.865 8.457 1.00 22.48 70 ARG A N 1
ATOM 578 C CA . ARG A 1 70 ? 34.182 3.367 8.050 1.00 23.27 70 ARG A CA 1
ATOM 579 C C . ARG A 1 70 ? 33.489 2.407 7.098 1.00 26.24 70 ARG A C 1
ATOM 580 O O . ARG A 1 70 ? 34.119 1.821 6.220 1.00 26.72 70 ARG A O 1
ATOM 588 N N . LEU A 1 71 ? 32.163 2.324 7.230 1.00 22.04 71 LEU A N 1
ATOM 589 C CA . LEU A 1 71 ? 31.358 1.670 6.206 1.00 19.88 71 LEU A CA 1
ATOM 590 C C . LEU A 1 71 ? 31.045 2.604 5.053 1.00 23.35 71 LEU A C 1
ATOM 591 O O . LEU A 1 71 ? 30.971 2.168 3.900 1.00 23.68 71 LEU A O 1
ATOM 596 N N . ILE A 1 72 ? 30.798 3.879 5.340 1.00 19.96 72 ILE A N 1
ATOM 597 C CA . ILE A 1 72 ? 30.472 4.841 4.299 1.00 15.10 72 ILE A CA 1
ATOM 598 C C . ILE A 1 72 ? 30.758 6.206 4.878 1.00 17.66 72 ILE A C 1
ATOM 599 O O . ILE A 1 72 ? 30.658 6.406 6.103 1.00 17.64 72 ILE A O 1
ATOM 604 N N . MET A 1 73 ? 31.139 7.142 4.016 1.00 17.59 73 MET A N 1
ATOM 605 C CA . MET A 1 73 ? 31.130 8.516 4.492 1.00 20.29 73 MET A CA 1
ATOM 606 C C . MET A 1 73 ? 30.709 9.443 3.362 1.00 19.79 73 MET A C 1
ATOM 607 O O . MET A 1 73 ? 30.952 9.181 2.174 1.00 21.37 73 MET A O 1
ATOM 612 N N . GLN A 1 74 ? 30.022 10.512 3.738 1.00 17.32 74 GLN A N 1
ATOM 613 C CA . GLN A 1 74 ? 29.636 11.557 2.796 1.00 16.73 74 GLN A CA 1
ATOM 614 C C . GLN A 1 74 ? 30.288 12.863 3.221 1.00 20.77 74 GLN A C 1
ATOM 615 O O . GLN A 1 74 ? 30.391 13.141 4.417 1.00 18.48 74 GLN A O 1
ATOM 621 N N . LYS A 1 75 ? 30.696 13.668 2.239 1.00 18.94 75 LYS A N 1
ATOM 622 C CA . LYS A 1 75 ? 31.216 15.011 2.461 1.00 21.03 75 LYS A CA 1
ATOM 623 C C . LYS A 1 75 ? 30.276 15.972 1.739 1.00 16.89 75 LYS A C 1
ATOM 624 O O . LYS A 1 75 ? 30.524 16.375 0.588 1.00 19.81 75 LYS A O 1
ATOM 630 N N . PRO A 1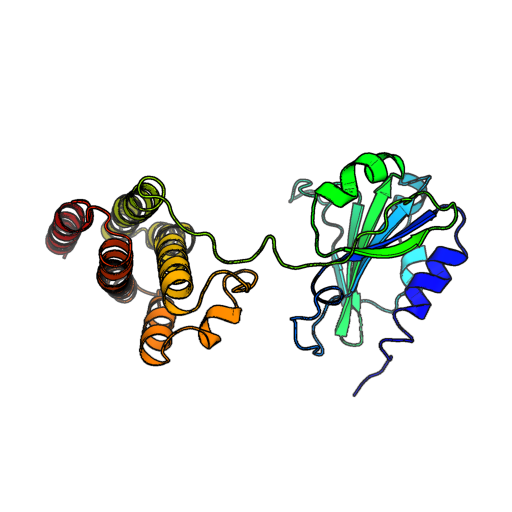 76 ? 29.175 16.357 2.384 1.00 18.59 76 PRO A N 1
ATOM 631 C CA . PRO A 1 76 ? 28.068 16.973 1.631 1.00 20.09 76 PRO A CA 1
ATOM 632 C C . PRO A 1 76 ? 28.351 18.380 1.159 1.00 23.57 76 PRO A C 1
ATOM 633 O O . PRO A 1 76 ? 27.639 18.874 0.276 1.00 22.05 76 PRO A O 1
ATOM 637 N N . GLU A 1 77 ? 29.332 19.060 1.730 1.00 20.25 77 GLU A N 1
ATOM 638 C CA . GLU A 1 77 ? 29.683 20.386 1.219 1.00 24.18 77 GLU A CA 1
ATOM 639 C C . GLU A 1 77 ? 30.782 20.312 0.174 1.00 27.83 77 GLU A C 1
ATOM 640 O O . GLU A 1 77 ? 31.354 21.338 -0.198 1.00 29.72 77 GLU A O 1
ATOM 646 N N . ASP A 1 78 ? 31.055 19.119 -0.347 1.00 23.39 78 ASP A N 1
ATOM 647 C CA . ASP A 1 78 ? 32.118 18.915 -1.311 1.00 24.61 78 ASP A CA 1
ATOM 648 C C . ASP A 1 78 ? 31.659 17.913 -2.368 1.00 27.30 78 ASP A C 1
ATOM 649 O O . ASP A 1 78 ? 32.416 17.035 -2.777 1.00 29.19 78 ASP A O 1
ATOM 654 N N . MET A 1 79 ? 30.406 17.995 -2.801 1.00 23.07 79 MET A N 1
ATOM 655 C CA . MET A 1 79 ? 29.956 17.150 -3.888 1.00 23.79 79 MET A CA 1
ATOM 656 C C . MET A 1 79 ? 29.631 17.971 -5.122 1.00 25.45 79 MET A C 1
ATOM 657 O O . MET A 1 79 ? 29.486 19.193 -5.070 1.00 27.19 79 MET A O 1
ATOM 662 N N . GLU A 1 80 ? 29.542 17.269 -6.247 1.00 21.64 80 GLU A N 1
ATOM 663 C CA . GLU A 1 80 ? 29.231 17.901 -7.521 1.00 21.22 80 GLU A CA 1
ATOM 664 C C . GLU A 1 80 ? 27.725 17.913 -7.790 1.00 28.21 80 GLU A C 1
ATOM 665 O O . GLU A 1 80 ? 27.169 18.909 -8.277 1.00 23.95 80 GLU A O 1
ATOM 671 N N . LEU A 1 81 ? 27.043 16.820 -7.447 1.00 21.19 81 LEU A N 1
ATOM 672 C CA . LEU A 1 81 ? 25.626 16.695 -7.753 1.00 19.59 81 LEU A CA 1
ATOM 673 C C . LEU A 1 81 ? 24.756 17.535 -6.831 1.00 20.17 81 LEU A C 1
ATOM 674 O O . LEU A 1 81 ? 23.655 17.925 -7.218 1.00 21.28 81 LEU A O 1
ATOM 679 N N . PHE A 1 82 ? 25.227 17.830 -5.623 1.00 23.70 82 PHE A N 1
ATOM 680 C CA . PHE A 1 82 ? 24.438 18.490 -4.607 1.00 20.55 82 PHE A CA 1
ATOM 681 C C . PHE A 1 82 ? 25.116 19.789 -4.170 1.00 23.45 82 PHE A C 1
ATOM 682 O O . PHE A 1 82 ? 26.310 19.778 -3.840 1.00 22.62 82 PHE A O 1
ATOM 690 N N . PRO A 1 83 ? 24.410 20.914 -4.165 1.00 23.69 83 PRO A N 1
ATOM 691 C CA . PRO A 1 83 ? 25.019 22.169 -3.706 1.00 27.97 83 PRO A CA 1
ATOM 692 C C . PRO A 1 83 ? 25.136 22.212 -2.186 1.00 26.13 83 PRO A C 1
ATOM 693 O O . PRO A 1 83 ? 24.512 21.434 -1.466 1.00 26.96 83 PRO A O 1
ATOM 697 N N . LYS A 1 84 ? 25.963 23.140 -1.703 1.00 25.80 84 LYS A N 1
ATOM 698 C CA . LYS A 1 84 ? 26.096 23.346 -0.263 1.00 32.74 84 LYS A CA 1
ATOM 699 C C . LYS A 1 84 ? 24.798 23.895 0.323 1.00 29.27 84 LYS A C 1
ATOM 700 O O . LYS A 1 84 ? 24.235 24.868 -0.183 1.00 33.87 84 LYS A O 1
ATOM 706 N N . GLU A 1 85 ? 24.327 23.283 1.401 1.00 29.38 85 GLU A N 1
ATOM 707 C CA . GLU A 1 85 ? 23.141 23.760 2.091 1.00 33.76 85 GLU A CA 1
ATOM 708 C C . GLU A 1 85 ? 23.371 23.981 3.577 1.00 35.81 85 GLU A C 1
ATOM 709 O O . GLU A 1 85 ? 22.426 24.342 4.283 1.00 38.59 85 GLU A O 1
ATOM 715 N N . GLU A 1 86 ? 24.573 23.726 4.075 1.00 31.38 86 GLU A N 1
ATOM 716 C CA . GLU A 1 86 ? 24.957 24.040 5.444 1.00 29.39 86 GLU A CA 1
ATOM 717 C C . GLU A 1 86 ? 26.222 24.876 5.386 1.00 30.07 86 GLU A C 1
ATOM 718 O O . GLU A 1 86 ? 26.971 24.829 4.406 1.00 29.36 86 GLU A O 1
ATOM 724 N N . LYS A 1 87 ? 26.488 25.630 6.447 1.00 31.17 87 LYS A N 1
ATOM 725 C CA . LYS A 1 87 ? 27.758 26.340 6.442 1.00 26.39 87 LYS A CA 1
ATOM 726 C C . LYS A 1 87 ? 28.877 25.406 6.888 1.00 28.08 87 LYS A C 1
ATOM 727 O O . LYS A 1 87 ? 28.640 24.338 7.465 1.00 29.91 87 LYS A O 1
ATOM 733 N N . GLY A 1 88 ? 30.109 25.802 6.571 1.00 24.73 88 GLY A N 1
ATOM 734 C CA . GLY A 1 88 ? 31.266 25.020 6.981 1.00 27.04 88 GLY A CA 1
ATOM 735 C C . GLY A 1 88 ? 31.490 23.797 6.099 1.00 24.89 88 GLY A C 1
ATOM 736 O O . GLY A 1 88 ? 31.182 23.794 4.913 1.00 27.22 88 GLY A O 1
ATOM 737 N N . TYR A 1 89 ? 32.068 22.754 6.692 1.00 22.08 89 TYR A N 1
ATOM 738 C CA . TYR A 1 89 ? 32.472 21.565 5.946 1.00 22.30 89 TYR A CA 1
ATOM 739 C C . TYR A 1 89 ? 32.245 20.360 6.843 1.00 22.43 89 TYR A C 1
ATOM 740 O O . TYR A 1 89 ? 32.781 20.324 7.958 1.00 22.05 89 TYR A O 1
ATOM 749 N N . SER A 1 90 ? 31.437 19.389 6.395 1.00 19.87 90 SER A N 1
ATOM 750 C CA . SER A 1 90 ? 31.094 18.288 7.275 1.00 18.43 90 SER A CA 1
ATOM 751 C C . SER A 1 90 ? 31.457 16.922 6.690 1.00 16.63 90 SER A C 1
ATOM 752 O O . SER A 1 90 ? 31.705 16.762 5.494 1.00 20.35 90 SER A O 1
ATOM 755 N N . TYR A 1 91 ? 31.516 15.951 7.600 1.00 16.49 91 TYR A N 1
ATOM 756 C CA . TYR A 1 91 ? 31.854 14.556 7.333 1.00 16.92 91 TYR A CA 1
ATOM 757 C C . TYR A 1 91 ? 30.788 13.729 8.013 1.00 16.70 91 TYR A C 1
ATOM 758 O O . TYR A 1 91 ? 30.725 13.704 9.249 1.00 18.41 91 TYR A O 1
ATOM 767 N N . LEU A 1 92 ? 29.973 13.021 7.230 1.00 17.53 92 LEU A N 1
ATOM 768 C CA . LEU A 1 92 ? 28.943 12.150 7.793 1.00 16.15 92 LEU A CA 1
ATOM 769 C C . LEU A 1 92 ? 29.479 10.727 7.687 1.00 17.07 92 LEU A C 1
ATOM 770 O O . LEU A 1 92 ? 29.619 10.209 6.578 1.00 19.41 92 LEU A O 1
ATOM 775 N N . MET A 1 93 ? 29.781 10.103 8.823 1.00 18.45 93 MET A N 1
ATOM 776 C CA . MET A 1 93 ? 30.464 8.812 8.844 1.00 19.13 93 MET A CA 1
ATOM 777 C C . MET A 1 93 ? 29.694 7.751 9.606 1.00 19.95 93 MET A C 1
ATOM 778 O O . MET A 1 93 ? 29.246 7.973 10.735 1.00 21.19 93 MET A O 1
ATOM 783 N N . LEU A 1 94 ? 29.563 6.589 8.990 1.00 17.96 94 LEU A N 1
ATOM 784 C CA . LEU A 1 94 ? 29.025 5.412 9.646 1.00 18.65 94 LEU A CA 1
ATOM 785 C C . LEU A 1 94 ? 30.182 4.433 9.800 1.00 20.18 94 LEU A C 1
ATOM 786 O O . LEU A 1 94 ? 30.879 4.153 8.825 1.00 18.74 94 LEU A O 1
ATOM 791 N N . PHE A 1 95 ? 30.403 3.936 11.019 1.00 19.21 95 PHE A N 1
ATOM 792 C CA . PHE A 1 95 ? 31.582 3.118 11.295 1.00 19.75 95 PHE A CA 1
ATOM 793 C C . PHE A 1 95 ? 31.257 1.633 11.288 1.00 20.01 95 PHE A C 1
ATOM 794 O O . PHE A 1 95 ? 30.096 1.215 11.340 1.00 20.95 95 PHE A O 1
ATOM 802 N N . TRP A 1 96 ? 32.338 0.834 11.233 1.00 21.86 96 TRP A N 1
ATOM 803 C CA . TRP A 1 96 ? 32.269 -0.631 11.206 1.00 24.16 96 TRP A CA 1
ATOM 804 C C . TRP A 1 96 ? 31.394 -1.220 12.301 1.00 25.28 96 TRP A C 1
ATOM 805 O O . TRP A 1 96 ? 30.826 -2.304 12.115 1.00 28.75 96 TRP A O 1
ATOM 816 N N . ASP A 1 97 ? 31.303 -0.566 13.465 1.00 20.47 97 ASP A N 1
ATOM 817 C CA . ASP A 1 97 ? 30.512 -1.081 14.573 1.00 22.05 97 ASP A CA 1
ATOM 818 C C . ASP A 1 97 ? 29.135 -0.422 14.681 1.00 23.93 97 ASP A C 1
ATOM 819 O O . ASP A 1 97 ? 28.447 -0.607 15.693 1.00 25.35 97 ASP A O 1
ATOM 824 N N . GLY A 1 98 ? 28.708 0.323 13.665 1.00 21.75 98 GLY A N 1
ATOM 825 C CA . GLY A 1 98 ? 27.376 0.919 13.655 1.00 20.39 98 GLY A CA 1
ATOM 826 C C . GLY A 1 98 ? 27.288 2.286 14.303 1.00 26.11 98 GLY A C 1
ATOM 827 O O . GLY A 1 98 ? 26.218 2.919 14.260 1.00 21.48 98 GLY A O 1
ATOM 828 N N . VAL A 1 99 ? 28.375 2.755 14.914 1.00 23.64 99 VAL A N 1
ATOM 829 C CA . VAL A 1 99 ? 28.428 4.104 15.458 1.00 20.71 99 VAL A CA 1
ATOM 830 C C . VAL A 1 99 ? 28.383 5.109 14.314 1.00 20.92 99 VAL A C 1
ATOM 831 O O . VAL A 1 99 ? 28.963 4.883 13.246 1.00 21.20 99 VAL A O 1
ATOM 835 N N . LYS A 1 100 ? 27.701 6.238 14.530 1.00 17.50 100 LYS A N 1
ATOM 836 C CA . LYS A 1 100 ? 27.633 7.306 13.543 1.00 19.29 100 LYS A CA 1
ATOM 837 C C . LYS A 1 100 ? 28.187 8.610 14.127 1.00 21.05 100 LYS A C 1
ATOM 838 O O . LYS A 1 100 ? 27.792 9.010 15.224 1.00 20.43 100 LYS A O 1
ATOM 844 N N . ILE A 1 101 ? 29.097 9.271 13.411 1.00 21.25 101 ILE A N 1
ATOM 845 C CA . ILE A 1 101 ? 29.587 10.603 13.798 1.00 21.61 101 ILE A CA 1
ATOM 846 C C . ILE A 1 101 ? 29.364 11.543 12.623 1.00 21.73 101 ILE A C 1
ATOM 847 O O . ILE A 1 101 ? 29.840 11.276 11.507 1.00 23.16 101 ILE A O 1
ATOM 852 N N . ASP A 1 102 ? 28.615 12.626 12.859 1.00 22.71 102 ASP A N 1
ATOM 853 C CA . ASP A 1 102 ? 28.440 13.696 11.871 1.00 21.68 102 ASP A CA 1
ATOM 854 C C . ASP A 1 102 ? 29.276 14.858 12.395 1.00 22.26 102 ASP A C 1
ATOM 855 O O . ASP A 1 102 ? 28.893 15.512 13.372 1.00 20.48 102 ASP A O 1
ATOM 860 N N . LEU A 1 103 ? 30.443 15.068 11.775 1.00 20.83 103 LEU A N 1
ATOM 861 C CA . LEU A 1 103 ? 31.444 16.039 12.229 1.00 20.60 103 LEU A CA 1
ATOM 862 C C . LEU A 1 103 ? 31.405 17.278 11.339 1.00 19.87 103 LEU A C 1
ATOM 863 O O . LEU A 1 103 ? 31.599 17.166 10.122 1.00 23.28 103 LEU A O 1
ATOM 868 N N . THR A 1 104 ? 31.172 18.455 11.934 1.00 19.86 104 THR A N 1
ATOM 869 C CA . THR A 1 104 ? 31.148 19.725 11.213 1.00 18.38 104 THR A CA 1
ATOM 870 C C . THR A 1 104 ? 32.349 20.584 11.598 1.00 19.84 104 THR A C 1
ATOM 871 O O . THR A 1 104 ? 32.627 20.763 12.784 1.00 20.95 104 THR A O 1
ATOM 875 N N . LEU A 1 105 ? 33.061 21.099 10.598 1.00 19.47 105 LEU A N 1
ATOM 876 C CA . LEU A 1 105 ? 34.119 22.093 10.807 1.00 22.03 105 LEU A CA 1
ATOM 877 C C . LEU A 1 105 ? 33.560 23.473 10.488 1.00 22.14 105 LEU A C 1
ATOM 878 O O . LEU A 1 105 ? 33.010 23.678 9.399 1.00 22.16 105 LEU A O 1
ATOM 883 N N . LEU A 1 106 ? 33.741 24.403 11.420 1.00 19.95 106 LEU A N 1
ATOM 884 C CA . LEU A 1 106 ? 33.314 25.798 11.180 1.00 20.72 106 LEU A CA 1
ATOM 885 C C . LEU A 1 106 ? 34.458 26.753 11.512 1.00 23.72 106 LEU A C 1
ATOM 886 O O . LEU A 1 106 ? 35.206 26.471 12.432 1.00 22.96 106 LEU A O 1
ATOM 891 N N . PRO A 1 107 ? 34.601 27.860 10.768 1.00 25.50 107 PRO A N 1
ATOM 892 C CA . PRO A 1 107 ? 35.591 28.869 11.111 1.00 28.98 107 PRO A CA 1
ATOM 893 C C . PRO A 1 107 ? 35.240 29.519 12.458 1.00 29.81 107 PRO A C 1
ATOM 894 O O . PRO A 1 107 ? 34.096 29.699 12.727 1.00 24.54 107 PRO A O 1
ATOM 898 N N . LEU A 1 108 ? 36.256 29.841 13.253 1.00 29.60 108 LEU A N 1
ATOM 899 C CA . LEU A 1 108 ? 36.060 30.487 14.580 1.00 31.27 108 LEU A CA 1
ATOM 900 C C . LEU A 1 108 ? 35.169 31.734 14.481 1.00 28.53 108 LEU A C 1
ATOM 901 O O . LEU A 1 108 ? 34.419 31.971 15.411 1.00 27.43 108 LEU A O 1
ATOM 906 N N . GLU A 1 109 ? 35.258 32.485 13.384 1.00 29.78 109 GLU A N 1
ATOM 907 C CA . GLU A 1 109 ? 34.490 33.748 13.221 1.00 32.92 109 GLU A CA 1
ATOM 908 C C . GLU A 1 109 ? 32.986 33.498 13.332 1.00 38.43 109 GLU A C 1
ATOM 909 O O . GLU A 1 109 ? 32.268 34.409 13.739 1.00 33.99 109 GLU A O 1
ATOM 911 N N . VAL A 1 110 ? 32.548 32.303 12.957 1.00 29.23 110 VAL A N 1
ATOM 912 C CA . VAL A 1 110 ? 31.081 32.011 12.955 1.00 26.82 110 VAL A CA 1
ATOM 913 C C . VAL A 1 110 ? 30.534 31.877 14.388 1.00 25.60 110 VAL A C 1
ATOM 914 O O . VAL A 1 110 ? 29.318 31.911 14.568 1.00 26.58 110 VAL A O 1
ATOM 918 N N . LEU A 1 111 ? 31.407 31.742 15.376 1.00 27.36 111 LEU A N 1
ATOM 919 C CA . LEU A 1 111 ? 30.959 31.583 16.784 1.00 30.52 111 LEU A CA 1
ATOM 920 C C . LEU A 1 111 ? 30.121 32.799 17.210 1.00 29.97 111 LEU A C 1
ATOM 921 O O . LEU A 1 111 ? 29.325 32.667 18.139 1.00 32.31 111 LEU A O 1
ATOM 926 N N . ASP A 1 112 ? 30.279 33.924 16.523 1.00 28.90 112 ASP A N 1
ATOM 927 C CA . ASP A 1 112 ? 29.530 35.157 16.873 1.00 33.89 112 ASP A CA 1
ATOM 928 C C . ASP A 1 112 ? 28.021 34.904 16.791 1.00 38.32 112 ASP A C 1
ATOM 929 O O . ASP A 1 112 ? 27.304 35.426 17.649 1.00 37.55 112 ASP A O 1
ATOM 931 N N . GLU A 1 113 ? 27.574 34.130 15.805 1.00 26.11 113 GLU A N 1
ATOM 932 C CA . GLU A 1 113 ? 26.139 33.919 15.627 1.00 27.92 113 GLU A CA 1
ATOM 933 C C . GLU A 1 113 ? 25.704 32.462 15.720 1.00 25.27 113 GLU A C 1
ATOM 934 O O . GLU A 1 113 ? 24.493 32.197 15.738 1.00 25.39 113 GLU A O 1
ATOM 940 N N . TYR A 1 114 ? 26.649 31.526 15.824 1.00 25.94 114 TYR A N 1
ATOM 941 C CA . TYR A 1 114 ? 26.329 30.096 15.835 1.00 25.19 114 TYR A CA 1
ATOM 942 C C . TYR A 1 114 ? 25.216 29.752 16.819 1.00 21.92 114 TYR A C 1
ATOM 943 O O . TYR A 1 114 ? 24.313 28.964 16.498 1.00 22.35 114 TYR A O 1
ATOM 952 N N . PHE A 1 115 ? 25.252 30.320 18.033 1.00 21.34 115 PHE A N 1
ATOM 953 C CA . PHE A 1 115 ? 24.314 29.856 19.055 1.00 22.03 115 PHE A CA 1
ATOM 954 C C . PHE A 1 115 ? 22.879 30.310 18.772 1.00 21.80 115 PHE A C 1
ATOM 955 O O . PHE A 1 115 ? 21.937 29.763 19.354 1.00 24.09 115 PHE A O 1
ATOM 963 N N . THR A 1 116 ? 22.692 31.270 17.878 1.00 21.06 116 THR A N 1
ATOM 964 C CA . THR A 1 116 ? 21.352 31.643 17.442 1.00 23.39 116 THR A CA 1
ATOM 965 C C . THR A 1 116 ? 20.737 30.640 16.467 1.00 27.79 116 THR A C 1
ATOM 966 O O . THR A 1 116 ? 19.536 30.732 16.179 1.00 23.15 116 THR A O 1
ATOM 970 N N . TRP A 1 117 ? 21.511 29.681 15.957 1.00 22.27 117 TRP A N 1
ATOM 971 C CA . TRP A 1 117 ? 20.994 28.785 14.926 1.00 24.26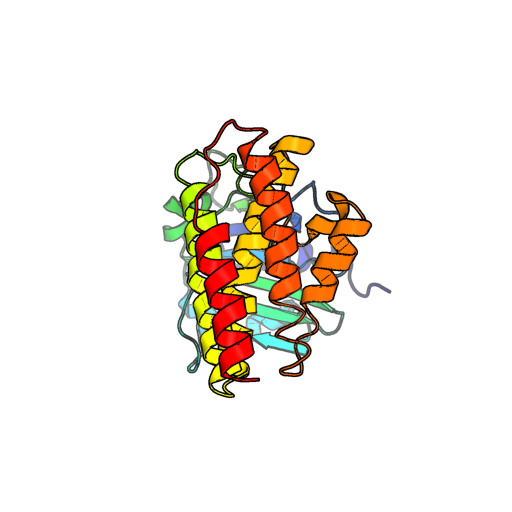 117 TRP A CA 1
ATOM 972 C C . TRP A 1 117 ? 20.068 27.715 15.483 1.00 24.77 117 TRP A C 1
ATOM 973 O O . TRP A 1 117 ? 19.138 27.302 14.794 1.00 28.29 117 TRP A O 1
ATOM 984 N N . ASP A 1 118 ? 20.296 27.253 16.713 1.00 23.30 118 ASP A N 1
ATOM 985 C CA . ASP A 1 118 ? 19.629 26.095 17.302 1.00 27.14 118 ASP A CA 1
ATOM 986 C C . ASP A 1 118 ? 19.891 26.096 18.795 1.00 25.82 118 ASP A C 1
ATOM 987 O O . ASP A 1 118 ? 20.998 26.413 19.223 1.00 24.14 118 ASP A O 1
ATOM 992 N N . LYS A 1 119 ? 18.889 25.717 19.573 1.00 23.56 119 LYS A N 1
ATOM 993 C CA . LYS A 1 119 ? 19.052 25.650 21.020 1.00 25.49 119 LYS A CA 1
ATOM 994 C C . LYS A 1 119 ? 19.450 24.272 21.533 1.00 24.24 119 LYS A C 1
ATOM 995 O O . LYS A 1 119 ? 19.758 24.142 22.721 1.00 24.35 119 LYS A O 1
ATOM 1001 N N . LEU A 1 120 ? 19.442 23.232 20.696 1.00 26.00 120 LEU A N 1
ATOM 1002 C CA . LEU A 1 120 ? 19.876 21.904 21.153 1.00 25.00 120 LEU A CA 1
ATOM 1003 C C . LEU A 1 120 ? 21.383 21.776 20.920 1.00 29.18 120 LEU A C 1
ATOM 1004 O O . LEU A 1 120 ? 21.871 21.079 20.023 1.00 25.67 120 LEU A O 1
ATOM 1009 N N . VAL A 1 121 ? 22.120 22.500 21.753 1.00 25.79 121 VAL A N 1
ATOM 1010 C CA . VAL A 1 121 ? 23.566 22.657 21.618 1.00 24.46 121 VAL A CA 1
ATOM 1011 C C . VAL A 1 121 ? 24.156 22.590 23.013 1.00 25.24 121 VAL A C 1
ATOM 1012 O O . VAL A 1 121 ? 23.631 23.215 23.941 1.00 25.32 121 VAL A O 1
ATOM 1016 N N . LYS A 1 122 ? 25.258 21.855 23.155 1.00 22.99 122 LYS A N 1
ATOM 1017 C CA . LYS A 1 122 ? 25.979 21.767 24.419 1.00 24.10 122 LYS A CA 1
ATOM 1018 C C . LYS A 1 122 ? 27.457 22.035 24.171 1.00 24.62 122 LYS A C 1
ATOM 1019 O O . LYS A 1 122 ? 28.070 21.426 23.291 1.00 23.36 122 LYS A O 1
ATOM 1025 N N . LEU A 1 123 ? 28.034 22.935 24.945 1.00 25.12 123 LEU A N 1
ATOM 1026 C CA . LEU A 1 123 ? 29.449 23.227 24.818 1.00 25.35 123 LEU A CA 1
ATOM 1027 C C . LEU A 1 123 ? 30.246 22.090 25.462 1.00 24.75 123 LEU A C 1
ATOM 1028 O O . LEU A 1 123 ? 30.000 21.733 26.610 1.00 30.69 123 LEU A O 1
ATOM 1033 N N . LEU A 1 124 ? 31.189 21.514 24.726 1.00 26.14 124 LEU A N 1
ATOM 1034 C CA . LEU A 1 124 ? 32.035 20.452 25.273 1.00 26.08 124 LEU A CA 1
ATOM 1035 C C . LEU A 1 124 ? 33.437 20.921 25.636 1.00 30.17 124 LEU A C 1
ATOM 1036 O O . LEU A 1 124 ? 34.048 20.349 26.539 1.00 31.20 124 LEU A O 1
ATOM 1041 N N . LEU A 1 125 ? 33.972 21.918 24.941 1.00 26.05 125 LEU A N 1
ATOM 1042 C CA . LEU A 1 125 ? 35.344 22.363 25.174 1.00 30.33 125 LEU A CA 1
ATOM 1043 C C . LEU A 1 125 ? 35.487 23.789 24.663 1.00 32.35 125 LEU A C 1
ATOM 1044 O O . LEU A 1 125 ? 34.946 24.123 23.614 1.00 25.84 125 LEU A O 1
ATOM 1049 N N . ASP A 1 126 ? 36.227 24.628 25.406 1.00 29.93 126 ASP A N 1
ATOM 1050 C CA . ASP A 1 126 ? 36.372 26.038 25.033 1.00 27.64 126 ASP A CA 1
ATOM 1051 C C . ASP A 1 126 ? 37.750 26.491 25.545 1.00 32.34 126 ASP A C 1
ATOM 1052 O O . ASP A 1 126 ? 37.873 27.034 26.647 1.00 35.27 126 ASP A O 1
ATOM 1057 N N . LYS A 1 127 ? 38.782 26.225 24.729 1.00 30.44 127 LYS A N 1
ATOM 1058 C CA . LYS A 1 127 ? 40.184 26.356 25.152 1.00 33.42 127 LYS A CA 1
ATOM 1059 C C . LYS A 1 127 ? 40.528 27.776 25.611 1.00 39.03 127 LYS A C 1
ATOM 1060 O O . LYS A 1 127 ? 41.372 27.950 26.499 1.00 41.64 127 LYS A O 1
ATOM 1066 N N . ASP A 1 128 ? 39.899 28.794 25.022 1.00 35.93 128 ASP A N 1
ATOM 1067 C CA . ASP A 1 128 ? 40.212 30.192 25.292 1.00 37.84 128 ASP A CA 1
ATOM 1068 C C . ASP A 1 128 ? 39.078 30.930 25.995 1.00 38.72 128 ASP A C 1
ATOM 1069 O O . ASP A 1 128 ? 39.111 32.163 26.068 1.00 42.76 128 ASP A O 1
ATOM 1074 N N . ASN A 1 129 ? 38.061 30.216 26.482 1.00 40.38 129 ASN A N 1
ATOM 1075 C CA . ASN A 1 129 ? 36.944 30.817 27.229 1.00 38.36 129 ASN A CA 1
ATOM 1076 C C . ASN A 1 129 ? 36.193 31.860 26.399 1.00 40.61 129 ASN A C 1
ATOM 1077 O O . ASN A 1 129 ? 35.813 32.922 26.901 1.00 36.39 129 ASN A O 1
ATOM 1082 N N . ARG A 1 130 ? 35.967 31.551 25.115 1.00 34.57 130 ARG A N 1
ATOM 1083 C CA . ARG A 1 130 ? 35.273 32.477 24.222 1.00 31.35 130 ARG A CA 1
ATOM 1084 C C . ARG A 1 130 ? 33.793 32.627 24.552 1.00 33.40 130 ARG A C 1
ATOM 1085 O O . ARG A 1 130 ? 33.198 33.657 24.220 1.00 36.96 130 ARG A O 1
ATOM 1093 N N . VAL A 1 131 ? 33.176 31.622 25.170 1.00 29.15 131 VAL A N 1
ATOM 1094 C CA . VAL A 1 131 ? 31.729 31.588 25.376 1.00 32.81 131 VAL A CA 1
ATOM 1095 C C . VAL A 1 131 ? 31.440 32.019 26.816 1.00 36.77 131 VAL A C 1
ATOM 1096 O O . VAL A 1 131 ? 31.499 31.212 27.745 1.00 36.17 131 VAL A O 1
ATOM 1100 N N . THR A 1 132 ? 31.073 33.295 26.999 1.00 33.95 132 THR A N 1
ATOM 1101 C CA . THR A 1 132 ? 30.966 33.842 28.349 1.00 36.45 132 THR A CA 1
ATOM 1102 C C . THR A 1 132 ? 29.625 33.515 29.000 1.00 37.15 132 THR A C 1
ATOM 1103 O O . THR A 1 132 ? 29.571 33.290 30.212 1.00 38.85 132 THR A O 1
ATOM 1107 N N . ASN A 1 133 ? 28.536 33.453 28.222 1.00 34.16 133 ASN A N 1
ATOM 1108 C CA . ASN A 1 133 ? 27.218 33.015 28.708 1.00 32.00 133 ASN A CA 1
ATOM 1109 C C . ASN A 1 133 ? 26.941 31.626 28.132 1.00 33.56 133 ASN A C 1
ATOM 1110 O O . ASN A 1 133 ? 26.604 31.492 26.953 1.00 29.50 133 ASN A O 1
ATOM 1115 N N . ILE A 1 134 ? 27.080 30.597 28.960 1.00 32.42 134 ILE A N 1
ATOM 1116 C CA . ILE A 1 134 ? 27.028 29.212 28.488 1.00 35.94 134 ILE A CA 1
ATOM 1117 C C . ILE A 1 134 ? 25.572 28.773 28.325 1.00 30.38 134 ILE A C 1
ATOM 1118 O O . ILE A 1 134 ? 24.789 28.852 29.275 1.00 33.11 134 ILE A O 1
ATOM 1123 N N . PRO A 1 135 ? 25.161 28.312 27.151 1.00 32.19 135 PRO A N 1
ATOM 1124 C CA . PRO A 1 135 ? 23.746 27.967 26.947 1.00 35.79 135 PRO A CA 1
ATOM 1125 C C . PRO A 1 135 ? 23.360 26.628 27.568 1.00 27.13 135 PRO A C 1
ATOM 1126 O O . PRO A 1 135 ? 24.181 25.725 27.735 1.00 27.70 135 PRO A O 1
ATOM 1130 N N . VAL A 1 136 ? 22.082 26.508 27.894 1.00 27.41 136 VAL A N 1
ATOM 1131 C CA . VAL A 1 136 ? 21.493 25.288 28.430 1.00 29.80 136 VAL A CA 1
ATOM 1132 C C . VAL A 1 136 ? 20.615 24.680 27.338 1.00 26.12 136 VAL A C 1
ATOM 1133 O O . VAL A 1 136 ? 19.685 25.344 26.858 1.00 23.62 136 VAL A O 1
ATOM 1137 N N . PRO A 1 137 ? 20.883 23.456 26.891 1.00 25.56 137 PRO A N 1
ATOM 1138 C CA . PRO A 1 137 ? 20.132 22.919 25.745 1.00 23.19 137 PRO A CA 1
ATOM 1139 C C . PRO A 1 137 ? 18.655 22.813 26.075 1.00 25.21 137 PRO A C 1
ATOM 1140 O O . PRO A 1 137 ? 18.268 22.537 27.215 1.00 25.12 137 PRO A O 1
ATOM 1144 N N . THR A 1 138 ? 17.830 23.018 25.053 1.00 23.81 138 THR A N 1
ATOM 1145 C CA . THR A 1 138 ? 16.393 22.863 25.217 1.00 27.50 138 THR A CA 1
ATOM 1146 C C . THR A 1 138 ? 15.776 22.594 23.857 1.00 24.22 138 THR A C 1
ATOM 1147 O O . THR A 1 138 ? 16.244 23.095 22.833 1.00 20.75 138 THR A O 1
ATOM 1151 N N . ASP A 1 139 ? 14.717 21.797 23.869 1.00 23.91 139 ASP A N 1
ATOM 1152 C CA . ASP A 1 139 ? 13.949 21.540 22.666 1.00 23.50 139 ASP A CA 1
ATOM 1153 C C . ASP A 1 139 ? 12.753 22.473 22.534 1.00 25.55 139 ASP A C 1
ATOM 1154 O O . ASP A 1 139 ? 11.846 22.182 21.753 1.00 25.51 139 ASP A O 1
ATOM 1159 N N . GLU A 1 140 ? 12.745 23.604 23.249 1.00 25.68 140 GLU A N 1
ATOM 1160 C CA . GLU A 1 140 ? 11.529 24.420 23.303 1.00 25.31 140 GLU A CA 1
ATOM 1161 C C . GLU A 1 140 ? 11.150 25.011 21.945 1.00 33.81 140 GLU A C 1
ATOM 1162 O O . GLU A 1 140 ? 9.965 25.261 21.695 1.00 32.26 140 GLU A O 1
ATOM 1168 N N . ASP A 1 141 ? 12.110 25.246 21.047 1.00 29.35 141 ASP A N 1
ATOM 1169 C CA . ASP A 1 141 ? 11.702 25.758 19.734 1.00 33.27 141 ASP A CA 1
ATOM 1170 C C . ASP A 1 141 ? 10.911 24.746 18.909 1.00 34.15 141 ASP A C 1
ATOM 1171 O O . ASP A 1 141 ? 10.378 25.112 17.854 1.00 30.39 141 ASP A O 1
ATOM 1176 N N . TYR A 1 142 ? 10.809 23.502 19.362 1.00 26.08 142 TYR A N 1
ATOM 1177 C CA . TYR A 1 142 ? 10.130 22.443 18.635 1.00 26.22 142 TYR A CA 1
ATOM 1178 C C . TYR A 1 142 ? 8.765 22.100 19.233 1.00 27.15 142 TYR A C 1
ATOM 1179 O O . TYR A 1 142 ? 8.171 21.087 18.840 1.00 27.29 142 TYR A O 1
ATOM 1188 N N . TYR A 1 143 ? 8.265 22.892 20.190 1.00 26.20 143 TYR A N 1
ATOM 1189 C CA . TYR A 1 143 ? 6.947 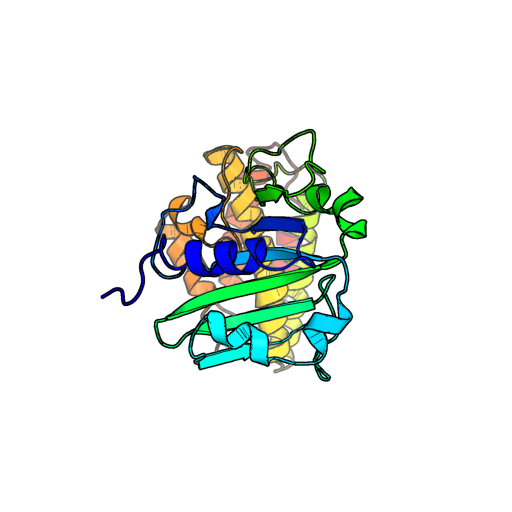22.612 20.749 1.00 26.70 143 TYR A CA 1
ATOM 1190 C C . TYR A 1 143 ? 5.851 22.954 19.747 1.00 27.16 143 TYR A C 1
ATOM 1191 O O . TYR A 1 143 ? 6.076 23.625 18.752 1.00 24.27 143 TYR A O 1
ATOM 1200 N N . ILE A 1 144 ? 4.644 22.468 20.020 1.00 23.40 144 ILE A N 1
ATOM 1201 C CA . ILE A 1 144 ? 3.536 22.717 19.108 1.00 26.25 144 ILE A CA 1
ATOM 1202 C C . ILE A 1 144 ? 3.186 24.197 19.147 1.00 24.32 144 ILE A C 1
ATOM 1203 O O . ILE A 1 144 ? 3.165 24.815 20.217 1.00 27.94 144 ILE A O 1
ATOM 1208 N N . GLU A 1 145 ? 2.931 24.783 17.978 1.00 29.89 145 GLU A N 1
ATOM 1209 C CA . GLU A 1 145 ? 2.523 26.181 17.903 1.00 33.48 145 GLU A CA 1
ATOM 1210 C C . GLU A 1 145 ? 1.007 26.291 18.039 1.00 32.47 145 GLU A C 1
ATOM 1211 O O . GLU A 1 145 ? 0.260 25.402 17.625 1.00 33.66 145 GLU A O 1
ATOM 1213 N N . HIS A 1 146 ? 0.566 27.337 18.686 1.00 26.71 146 HIS A N 1
ATOM 1214 C CA . HIS A 1 146 ? -0.856 27.671 18.707 1.00 28.03 146 HIS A CA 1
ATOM 1215 C C . HIS A 1 146 ? -1.198 28.396 17.408 1.00 28.49 146 HIS A C 1
ATOM 1216 O O . HIS A 1 146 ? -0.491 29.338 17.036 1.00 28.63 146 HIS A O 1
ATOM 1223 N N . PRO A 1 147 ? -2.219 27.960 16.657 1.00 22.73 147 PRO A N 1
ATOM 1224 C CA . PRO A 1 147 ? -2.599 28.696 15.443 1.00 22.31 147 PRO A CA 1
ATOM 1225 C C . PRO A 1 147 ? -3.286 30.013 15.777 1.00 22.84 147 PRO A C 1
ATOM 1226 O O . PRO A 1 147 ? -3.743 30.251 16.896 1.00 32.15 147 PRO A O 1
ATOM 1230 N N . THR A 1 148 ? -3.337 30.881 14.785 1.00 22.80 148 THR A N 1
ATOM 1231 C CA . THR A 1 148 ? -4.184 32.065 14.803 1.00 23.72 148 THR A CA 1
ATOM 1232 C C . THR A 1 148 ? -5.309 31.823 13.820 1.00 22.54 148 THR A C 1
ATOM 1233 O O . THR A 1 148 ? -5.215 30.918 12.988 1.00 18.81 148 THR A O 1
ATOM 1237 N N . ALA A 1 149 ? -6.357 32.656 13.885 1.00 19.12 149 ALA A N 1
ATOM 1238 C CA . ALA A 1 149 ? -7.430 32.506 12.908 1.00 22.09 149 ALA A CA 1
ATOM 1239 C C . ALA A 1 149 ? -6.884 32.547 11.486 1.00 22.29 149 ALA A C 1
ATOM 1240 O O . ALA A 1 149 ? -7.340 31.794 10.621 1.00 18.96 149 ALA A O 1
ATOM 1242 N N . ARG A 1 150 ? -5.901 33.422 11.224 1.00 21.85 150 ARG A N 1
ATOM 1243 C CA . ARG A 1 150 ? -5.339 33.531 9.877 1.00 22.30 150 ARG A CA 1
ATOM 1244 C C . ARG A 1 150 ? -4.521 32.297 9.494 1.00 20.17 150 ARG A C 1
ATOM 1245 O O . ARG A 1 150 ? -4.621 31.809 8.365 1.00 20.24 150 ARG A O 1
ATOM 1253 N N . SER A 1 151 ? -3.641 31.824 10.376 1.00 19.23 151 SER A N 1
ATOM 1254 C CA A SER A 1 151 ? -2.845 30.664 9.992 0.62 20.54 151 SER A CA 1
ATOM 1255 C CA B SER A 1 151 ? -2.841 30.654 10.024 0.38 20.55 151 SER A CA 1
ATOM 1256 C C . SER A 1 151 ? -3.708 29.413 9.880 1.00 20.02 151 SER A C 1
ATOM 1257 O O . SER A 1 151 ? -3.395 28.538 9.083 1.00 16.43 151 SER A O 1
ATOM 1262 N N . PHE A 1 152 ? -4.789 29.315 10.662 1.00 15.26 152 PHE A N 1
ATOM 1263 C CA . PHE A 1 152 ? -5.734 28.209 10.486 1.00 19.45 152 PHE A CA 1
ATOM 1264 C C . PHE A 1 152 ? -6.354 28.238 9.085 1.00 16.82 152 PHE A C 1
ATOM 1265 O O . PHE A 1 152 ? -6.399 27.220 8.379 1.00 16.48 152 PHE A O 1
ATOM 1273 N N . ASP A 1 153 ? -6.834 29.406 8.660 1.00 16.55 153 ASP A N 1
ATOM 1274 C CA . ASP A 1 153 ? -7.358 29.533 7.303 1.00 22.30 153 ASP A CA 1
ATOM 1275 C C . ASP A 1 153 ? -6.304 29.207 6.257 1.00 20.55 153 ASP A C 1
ATOM 1276 O O . ASP A 1 153 ? -6.612 28.546 5.264 1.00 19.66 153 ASP A O 1
ATOM 1281 N N . ASP A 1 154 ? -5.056 29.684 6.456 1.00 17.88 154 ASP A N 1
ATOM 1282 C CA . ASP A 1 154 ? -3.963 29.394 5.522 1.00 17.28 154 ASP A CA 1
ATOM 1283 C C . ASP A 1 154 ? -3.745 27.891 5.359 1.00 18.22 154 ASP A C 1
ATOM 1284 O O . ASP A 1 154 ? -3.487 27.405 4.244 1.00 16.01 154 ASP A O 1
ATOM 1289 N N . CYS A 1 155 ? -3.763 27.155 6.468 1.00 13.99 155 CYS A N 1
ATOM 1290 C CA . CYS A 1 155 ? -3.536 25.704 6.405 1.00 16.26 155 CYS A CA 1
ATOM 1291 C C . CYS A 1 155 ? -4.657 25.011 5.637 1.00 15.13 155 CYS A C 1
ATOM 1292 O O . CYS A 1 155 ? -4.407 24.163 4.772 1.00 15.64 155 CYS A O 1
ATOM 1295 N N . CYS A 1 156 ? -5.901 25.367 5.944 1.00 14.73 156 CYS A N 1
ATOM 1296 C CA . CYS A 1 156 ? -7.047 24.859 5.192 1.00 14.89 156 CYS A CA 1
ATOM 1297 C C . CYS A 1 156 ? -6.950 25.215 3.713 1.00 15.13 156 CYS A C 1
ATOM 1298 O O . CYS A 1 156 ? -7.261 24.389 2.851 1.00 14.37 156 CYS A O 1
ATOM 1301 N N . ASN A 1 157 ? -6.549 26.454 3.409 1.00 14.33 157 ASN A N 1
ATOM 1302 C CA . ASN A 1 157 ? -6.422 26.893 2.029 1.00 15.03 157 ASN A CA 1
ATOM 1303 C C . ASN A 1 157 ? -5.400 26.041 1.282 1.00 15.72 157 ASN A C 1
ATOM 1304 O O . ASN A 1 157 ? -5.682 25.534 0.197 1.00 15.66 157 ASN A O 1
ATOM 1309 N N . GLU A 1 158 ? -4.217 25.842 1.868 1.00 16.99 158 GLU A N 1
ATOM 1310 C CA . GLU A 1 158 ? -3.179 25.050 1.199 1.00 16.13 158 GLU A CA 1
ATOM 1311 C C . GLU A 1 158 ? -3.588 23.585 1.078 1.00 16.88 158 GLU A C 1
ATOM 1312 O O . GLU A 1 158 ? -3.354 22.958 0.035 1.00 15.69 158 GLU A O 1
ATOM 1318 N N . PHE A 1 159 ? -4.230 23.015 2.104 1.00 13.07 159 PHE A N 1
ATOM 1319 C CA . PHE A 1 159 ? -4.701 21.626 1.975 1.00 13.02 159 PHE A CA 1
ATOM 1320 C C . PHE A 1 159 ? -5.656 21.479 0.789 1.00 15.07 159 PHE A C 1
ATOM 1321 O O . PHE A 1 159 ? -5.425 20.681 -0.132 1.00 15.12 159 PHE A O 1
ATOM 1329 N N . TRP A 1 160 ? -6.730 22.271 0.779 1.00 14.92 160 TRP A N 1
ATOM 1330 C CA . TRP A 1 160 ? -7.788 22.055 -0.199 1.00 12.27 160 TRP A CA 1
ATOM 1331 C C . TRP A 1 160 ? -7.357 22.496 -1.589 1.00 14.85 160 TRP A C 1
ATOM 1332 O O . TRP A 1 160 ? -7.688 21.837 -2.580 1.00 13.89 160 TRP A O 1
ATOM 1343 N N . ASN A 1 161 ? -6.578 23.584 -1.699 1.00 13.95 161 ASN A N 1
ATOM 1344 C CA . ASN A 1 161 ? -6.029 23.922 -3.021 1.00 14.01 161 ASN A CA 1
ATOM 1345 C C . ASN A 1 161 ? -5.154 22.820 -3.600 1.00 18.44 161 ASN A C 1
ATOM 1346 O O . ASN A 1 161 ? -5.289 22.464 -4.785 1.00 17.94 161 ASN A O 1
ATOM 1351 N N . THR A 1 162 ? -4.268 22.240 -2.785 1.00 15.27 162 THR A N 1
ATOM 1352 C CA . THR A 1 162 ? -3.367 21.235 -3.334 1.00 15.49 162 THR A CA 1
ATOM 1353 C C . THR A 1 162 ? -4.069 19.904 -3.601 1.00 15.94 162 THR A C 1
ATOM 1354 O O . THR A 1 162 ? -3.662 19.158 -4.510 1.00 15.51 162 THR A O 1
ATOM 1358 N N . VAL A 1 163 ? -5.152 19.600 -2.886 1.00 15.30 163 VAL A N 1
ATOM 1359 C CA . VAL A 1 163 ? -6.016 18.479 -3.274 1.00 12.73 163 VAL A CA 1
ATOM 1360 C C . VAL A 1 163 ? -6.331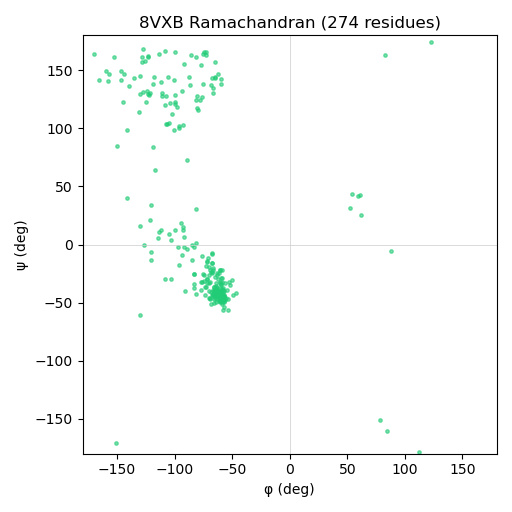 18.518 -4.781 1.00 16.38 163 VAL A C 1
ATOM 1361 O O . VAL A 1 163 ? -6.341 17.477 -5.444 1.00 16.15 163 VAL A O 1
ATOM 1365 N N . THR A 1 164 ? -6.610 19.711 -5.341 1.00 15.62 164 THR A N 1
ATOM 1366 C CA . THR A 1 164 ? -6.929 19.788 -6.771 1.00 16.54 164 THR A CA 1
ATOM 1367 C C . THR A 1 164 ? -5.753 19.357 -7.653 1.00 19.14 164 THR A C 1
ATOM 1368 O O . THR A 1 164 ? -5.968 18.889 -8.784 1.00 17.52 164 THR A O 1
ATOM 1372 N N . TYR A 1 165 ? -4.510 19.491 -7.172 1.00 16.35 165 TYR A N 1
ATOM 1373 C CA . TYR A 1 165 ? -3.366 19.003 -7.942 1.00 17.42 165 TYR A CA 1
ATOM 1374 C C . TYR A 1 165 ? -3.247 17.483 -7.906 1.00 20.05 165 TYR A C 1
ATOM 1375 O O . TYR A 1 165 ? -2.723 16.880 -8.853 1.00 17.11 165 TYR A O 1
ATOM 1384 N N . VAL A 1 166 ? -3.670 16.854 -6.814 1.00 14.23 166 VAL A N 1
ATOM 1385 C CA . VAL A 1 166 ? -3.673 15.366 -6.786 1.00 15.91 166 VAL A CA 1
ATOM 1386 C C . VAL A 1 166 ? -4.723 14.883 -7.798 1.00 19.19 166 VAL A C 1
ATOM 1387 O O . VAL A 1 166 ? -4.441 13.955 -8.547 1.00 18.10 166 VAL A O 1
ATOM 1391 N N . VAL A 1 167 ? -5.877 15.536 -7.805 1.00 17.03 167 VAL A N 1
ATOM 1392 C C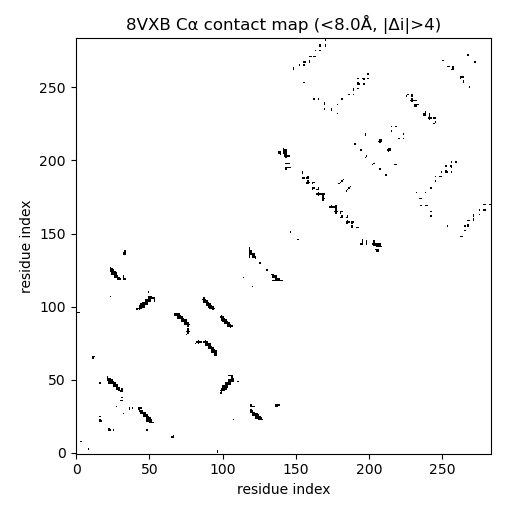A . VAL A 1 167 ? -6.966 15.163 -8.750 1.00 15.16 167 VAL A CA 1
ATOM 1393 C C . VAL A 1 167 ? -6.430 15.257 -10.182 1.00 17.24 167 VAL A C 1
ATOM 1394 O O . VAL A 1 167 ? -6.635 14.315 -10.945 1.00 18.45 167 VAL A O 1
ATOM 1398 N N . LYS A 1 168 ? -5.786 16.371 -10.505 1.00 16.82 168 LYS A N 1
ATOM 1399 C CA . LYS A 1 168 ? -5.246 16.580 -11.872 1.00 18.75 168 LYS A CA 1
ATOM 1400 C C . LYS A 1 168 ? -4.307 15.420 -12.222 1.00 22.73 168 LYS A C 1
ATOM 1401 O O . LYS A 1 168 ? -4.454 14.865 -13.310 1.00 21.09 168 LYS A O 1
ATOM 1407 N N . GLY A 1 169 ? -3.393 15.069 -11.314 1.00 20.37 169 GLY A N 1
ATOM 1408 C CA . GLY A 1 169 ? -2.457 14.002 -11.637 1.00 17.19 169 GLY A CA 1
ATOM 1409 C C . GLY A 1 169 ? -3.140 12.659 -11.838 1.00 19.24 169 GLY A C 1
ATOM 1410 O O . GLY A 1 169 ? -2.778 11.895 -12.741 1.00 21.61 169 GLY A O 1
ATOM 1411 N N . LEU A 1 170 ? -4.136 12.351 -11.010 1.00 16.18 170 LEU A N 1
ATOM 1412 C CA . LEU A 1 170 ? -4.836 11.079 -11.163 1.00 17.47 170 LEU A CA 1
ATOM 1413 C C . LEU A 1 170 ? -5.663 11.059 -12.450 1.00 21.79 170 LEU A C 1
ATOM 1414 O O . LEU A 1 170 ? -5.671 10.053 -13.163 1.00 22.05 170 LEU A O 1
ATOM 1419 N N . CYS A 1 171 ? -6.330 12.164 -12.781 1.00 19.90 171 CYS A N 1
ATOM 1420 C CA . CYS A 1 171 ? -7.173 12.153 -13.979 1.00 23.81 171 CYS A CA 1
ATOM 1421 C C . CYS A 1 171 ? -6.338 12.132 -15.265 1.00 24.95 171 CYS A C 1
ATOM 1422 O O . CYS A 1 171 ? -6.768 11.571 -16.280 1.00 23.36 171 CYS A O 1
ATOM 1425 N N . ARG A 1 172 ? -5.138 12.700 -15.238 1.00 19.20 172 ARG A N 1
ATOM 1426 C CA . ARG A 1 172 ? -4.247 12.691 -16.387 1.00 24.08 172 ARG A CA 1
ATOM 1427 C C . ARG A 1 172 ? -3.457 11.396 -16.560 1.00 24.92 172 ARG A C 1
ATOM 1428 O O . ARG A 1 172 ? -2.648 11.321 -17.491 1.00 25.02 172 ARG A O 1
ATOM 1436 N N . LYS A 1 173 ? -3.647 10.403 -15.700 1.00 20.08 173 LYS A N 1
ATOM 1437 C CA . LYS A 1 173 ? -2.773 9.226 -15.671 1.00 23.01 173 LYS A CA 1
ATOM 1438 C C . LYS A 1 173 ? -1.309 9.644 -15.519 1.00 25.25 173 LYS A C 1
ATOM 1439 O O . LYS A 1 173 ? -0.396 9.112 -16.172 1.00 21.75 173 LYS A O 1
ATOM 1445 N N . GLU A 1 174 ? -1.084 10.605 -14.621 1.00 20.60 174 GLU A N 1
ATOM 1446 C CA . GLU A 1 174 ? 0.252 11.005 -14.184 1.00 20.42 174 GLU A CA 1
ATOM 1447 C C . GLU A 1 174 ? 0.446 10.743 -12.680 1.00 16.99 174 GLU A C 1
ATOM 1448 O O . GLU A 1 174 ? 0.606 11.679 -11.892 1.00 18.01 174 GLU A O 1
ATOM 1454 N N . ILE A 1 175 ? 0.406 9.471 -12.289 1.00 17.19 175 ILE A N 1
ATOM 1455 C CA . ILE A 1 175 ? 0.330 9.131 -10.874 1.00 19.59 175 ILE A CA 1
ATOM 1456 C C . ILE A 1 175 ? 1.521 9.663 -10.078 1.00 17.39 175 ILE A C 1
ATOM 1457 O O . ILE A 1 175 ? 1.354 10.071 -8.916 1.00 19.04 175 ILE A O 1
ATOM 1462 N N . LEU A 1 176 ?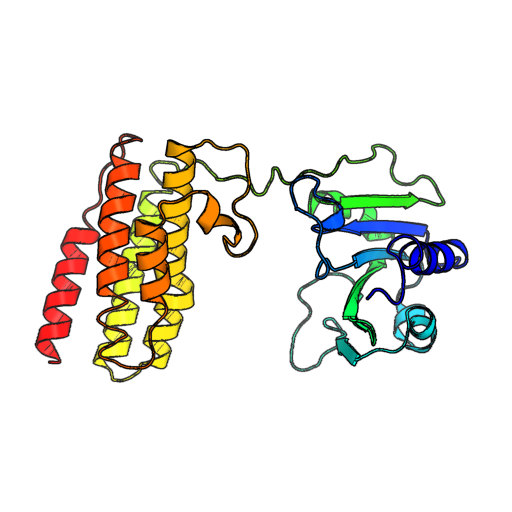 2.724 9.728 -10.663 1.00 16.64 176 LEU A N 1
ATOM 1463 C CA . LEU A 1 176 ? 3.847 10.215 -9.837 1.00 16.03 176 LEU A CA 1
ATOM 1464 C C . LEU A 1 176 ? 3.672 11.678 -9.434 1.00 20.58 176 LEU A C 1
ATOM 1465 O O . LEU A 1 176 ? 4.096 12.083 -8.341 1.00 18.94 176 LEU A O 1
ATOM 1470 N N . PHE A 1 177 ? 3.117 12.494 -10.327 1.00 18.31 177 PHE A N 1
ATOM 1471 C CA . PHE A 1 177 ? 2.761 13.870 -9.981 1.00 18.22 177 PHE A CA 1
ATOM 1472 C C . PHE A 1 177 ? 1.755 13.898 -8.830 1.00 17.24 177 PHE A C 1
ATOM 1473 O O . PHE A 1 177 ? 1.909 14.665 -7.869 1.00 17.81 177 PHE A O 1
ATOM 1481 N N . ALA A 1 178 ? 0.707 13.068 -8.916 1.00 13.97 178 ALA A N 1
ATOM 1482 C CA . ALA A 1 178 ? -0.289 13.025 -7.851 1.00 16.23 178 ALA A CA 1
ATOM 1483 C C . ALA A 1 178 ? 0.327 12.554 -6.526 1.00 18.29 178 ALA A C 1
ATOM 1484 O O . ALA A 1 178 ? 0.071 13.145 -5.470 1.00 15.79 178 ALA A O 1
ATOM 1486 N N . ILE A 1 179 ? 1.155 11.505 -6.566 1.00 16.42 179 ILE A N 1
ATOM 1487 C CA . ILE A 1 179 ? 1.782 10.989 -5.337 1.00 16.57 179 ILE A CA 1
ATOM 1488 C C . ILE A 1 179 ? 2.653 12.052 -4.674 1.00 17.56 179 ILE A C 1
ATOM 1489 O O . ILE A 1 179 ? 2.619 12.225 -3.442 1.00 16.67 179 ILE A O 1
ATOM 1494 N N . ASP A 1 180 ? 3.474 12.766 -5.465 1.00 16.43 180 ASP A N 1
ATOM 1495 C CA . ASP A 1 180 ? 4.376 13.743 -4.860 1.00 19.50 180 ASP A CA 1
ATOM 1496 C C . ASP A 1 180 ? 3.616 14.884 -4.195 1.00 17.06 180 ASP A C 1
ATOM 1497 O O . ASP A 1 180 ? 4.031 15.372 -3.135 1.00 17.99 180 ASP A O 1
ATOM 1502 N N . HIS A 1 181 ? 2.525 15.348 -4.816 1.00 14.24 181 HIS A N 1
ATOM 1503 C CA . HIS A 1 181 ? 1.767 16.439 -4.211 1.00 18.12 181 HIS A CA 1
ATOM 1504 C C . HIS A 1 181 ? 1.051 15.983 -2.950 1.00 15.38 181 HIS A C 1
ATOM 1505 O O . HIS A 1 181 ? 0.892 16.777 -2.015 1.00 16.16 181 HIS A O 1
ATOM 1512 N N . LEU A 1 182 ? 0.626 14.721 -2.898 1.00 14.41 182 LEU A N 1
ATOM 1513 C CA . LEU A 1 182 ? 0.012 14.198 -1.674 1.00 14.99 182 LEU A CA 1
ATOM 1514 C C . LEU A 1 182 ? 1.063 14.048 -0.587 1.00 14.35 182 LEU A C 1
ATOM 1515 O O . LEU A 1 182 ? 0.840 14.460 0.555 1.00 17.73 182 LEU A O 1
ATOM 1520 N N . ASN A 1 183 ? 2.230 13.470 -0.928 1.00 16.87 183 ASN A N 1
ATOM 1521 C CA . ASN A 1 183 ? 3.291 13.287 0.067 1.00 19.12 183 ASN A CA 1
ATOM 1522 C C . ASN A 1 183 ? 3.853 14.616 0.557 1.00 21.10 183 ASN A C 1
ATOM 1523 O O . ASN A 1 183 ? 4.095 14.787 1.757 1.00 19.94 183 ASN A O 1
ATOM 1528 N N . ASN A 1 184 ? 4.156 15.538 -0.363 1.00 16.46 184 ASN A N 1
ATOM 1529 C CA . ASN A 1 184 ? 4.942 16.713 0.020 1.00 16.47 184 ASN A CA 1
ATOM 1530 C C . ASN A 1 184 ? 4.087 17.805 0.622 1.00 20.69 184 ASN A C 1
ATOM 1531 O O . ASN A 1 184 ? 4.602 18.643 1.378 1.00 21.90 184 ASN A O 1
ATOM 1536 N N . ILE A 1 185 ? 2.800 17.846 0.282 1.00 15.53 185 ILE A N 1
ATOM 1537 C CA . ILE A 1 185 ? 1.999 19.004 0.657 1.00 15.27 185 ILE A CA 1
ATOM 1538 C C . ILE A 1 185 ? 0.704 18.602 1.344 1.00 16.47 185 ILE A C 1
ATOM 1539 O O . ILE A 1 185 ? 0.471 18.996 2.492 1.00 16.74 185 ILE A O 1
ATOM 1544 N N . VAL A 1 186 ? -0.149 17.845 0.652 1.00 15.99 186 VAL A N 1
ATOM 1545 C CA . VAL A 1 186 ? -1.490 17.555 1.178 1.00 15.38 186 VAL A CA 1
ATOM 1546 C C . VAL A 1 186 ? -1.402 16.882 2.550 1.00 16.97 186 VAL A C 1
ATOM 1547 O O . VAL A 1 186 ? -2.009 17.333 3.529 1.00 16.42 186 VAL A O 1
ATOM 1551 N N . ARG A 1 187 ? -0.648 15.788 2.650 1.00 17.03 187 ARG A N 1
ATOM 1552 C CA . ARG A 1 187 ? -0.611 15.104 3.940 1.00 16.51 187 ARG A CA 1
ATOM 1553 C C . ARG A 1 187 ? 0.186 15.897 4.978 1.00 13.16 187 ARG A C 1
ATOM 1554 O O . ARG A 1 187 ? -0.112 15.800 6.183 1.00 15.73 187 ARG A O 1
ATOM 1562 N N . MET A 1 188 ? 1.194 16.674 4.561 1.00 15.11 188 MET A N 1
ATOM 1563 C CA . MET A 1 188 ? 1.877 17.574 5.505 1.00 17.43 188 MET A CA 1
ATOM 1564 C C . MET A 1 188 ? 0.944 18.597 6.138 1.00 16.53 188 MET A C 1
ATOM 1565 O O . MET A 1 188 ? 1.086 18.905 7.337 1.00 12.98 188 MET A O 1
ATOM 1570 N N . GLU A 1 189 ? 0.004 19.149 5.377 1.00 13.63 189 GLU A N 1
ATOM 1571 C CA . GLU A 1 189 ? -0.932 20.081 5.999 1.00 15.71 189 GLU A CA 1
ATOM 1572 C C . GLU A 1 189 ? -1.906 19.349 6.906 1.00 15.60 189 GLU A C 1
ATOM 1573 O O . GLU A 1 189 ? -2.346 19.909 7.920 1.00 14.04 189 GLU A O 1
ATOM 1579 N N . LEU A 1 190 ? -2.261 18.109 6.550 1.00 12.58 190 LEU A N 1
ATOM 1580 C CA . LEU A 1 190 ? -3.065 17.291 7.452 1.00 13.56 190 LEU A CA 1
ATOM 1581 C C . LEU A 1 190 ? -2.330 17.062 8.768 1.00 13.58 190 LEU A C 1
ATOM 1582 O O . LEU A 1 190 ? -2.901 17.230 9.860 1.00 14.62 190 LEU A O 1
ATOM 1587 N N . LEU A 1 191 ? -1.044 16.696 8.693 1.00 14.23 191 LEU A N 1
ATOM 1588 C CA . LEU A 1 191 ? -0.274 16.475 9.922 1.00 12.25 191 LEU A CA 1
ATOM 1589 C C . LEU A 1 191 ? -0.129 17.759 10.734 1.00 13.48 191 LEU A C 1
ATOM 1590 O O . LEU A 1 191 ? -0.158 17.721 11.973 1.00 14.86 191 LEU A O 1
ATOM 1595 N N . ARG A 1 192 ? 0.030 18.902 10.066 1.00 12.28 192 ARG A N 1
ATOM 1596 C CA . ARG A 1 192 ? 0.045 20.185 10.776 1.00 15.29 192 ARG A CA 1
ATOM 1597 C C . ARG A 1 192 ? -1.260 20.413 11.542 1.00 15.51 192 ARG A C 1
ATOM 1598 O O . ARG A 1 192 ? -1.242 20.754 12.736 1.00 15.72 192 ARG A O 1
ATOM 1606 N N . MET A 1 193 ? -2.409 20.262 10.868 1.00 15.78 193 MET A N 1
ATOM 1607 C CA . MET A 1 193 ? -3.700 20.399 11.551 1.00 14.07 193 MET A CA 1
ATOM 1608 C C . MET A 1 193 ? -3.827 19.417 12.715 1.00 17.93 193 MET A C 1
ATOM 1609 O O . MET A 1 193 ? -4.360 19.765 13.779 1.00 15.89 193 MET A O 1
ATOM 1614 N N . ILE A 1 194 ? -3.336 18.183 12.546 1.00 15.10 194 ILE A N 1
ATOM 1615 C CA . ILE A 1 194 ? -3.356 17.237 13.666 1.00 14.63 194 ILE A CA 1
ATOM 1616 C C . ILE A 1 194 ? -2.473 17.728 14.814 1.00 16.74 194 ILE A C 1
ATOM 1617 O O . ILE A 1 194 ? -2.841 17.600 15.986 1.00 17.07 194 ILE A O 1
ATOM 1622 N N . SER A 1 195 ? -1.314 18.316 14.512 1.00 13.90 195 SER A N 1
ATOM 1623 C CA . SER A 1 195 ? -0.483 18.845 15.599 1.00 14.72 195 SER A CA 1
ATOM 1624 C C . SER A 1 195 ? -1.224 19.936 16.387 1.00 16.70 195 SER A C 1
ATOM 1625 O O . SER A 1 195 ? -1.128 19.995 17.630 1.00 16.05 195 SER A O 1
ATOM 1628 N N . TRP A 1 196 ? -2.016 20.773 15.699 1.00 17.10 196 TRP A N 1
ATOM 1629 C CA . TRP A 1 196 ? -2.796 21.791 16.407 1.00 16.21 196 TRP A CA 1
ATOM 1630 C C . TRP A 1 196 ? -3.866 21.160 17.294 1.00 18.70 196 TRP A C 1
ATOM 1631 O O . TRP A 1 196 ? -4.124 21.636 18.408 1.00 18.42 196 TRP A O 1
ATOM 1642 N N . LYS A 1 197 ? -4.518 20.113 16.798 1.00 17.41 197 LYS A N 1
ATOM 1643 C CA . LYS A 1 197 ? -5.446 19.337 17.620 1.00 18.39 197 LYS A CA 1
ATOM 1644 C C . LYS A 1 197 ? -4.757 18.791 18.868 1.00 19.72 197 LYS A C 1
ATOM 1645 O O . LYS A 1 197 ? -5.295 18.890 19.977 1.00 19.88 197 LYS A O 1
ATOM 1651 N N . VAL A 1 198 ? -3.554 18.229 18.715 1.00 17.86 198 VAL A N 1
ATOM 1652 C CA . VAL A 1 198 ? -2.832 17.731 19.883 1.00 19.47 198 VAL A CA 1
ATOM 1653 C C . VAL A 1 198 ? -2.556 18.867 20.853 1.00 18.33 198 VAL A C 1
ATOM 1654 O O . VAL A 1 198 ? -2.668 18.702 22.075 1.00 17.99 198 VAL A O 1
ATOM 1658 N N . GLY A 1 199 ? -2.165 20.035 20.335 1.00 19.06 199 GLY A N 1
ATOM 1659 C CA . GLY A 1 199 ? -1.926 21.175 21.217 1.00 21.92 199 GLY A CA 1
ATOM 1660 C C . GLY A 1 199 ? -3.150 21.550 22.045 1.00 22.99 199 GLY A C 1
ATOM 1661 O O . GLY A 1 199 ? -3.050 21.803 23.247 1.00 20.73 199 GLY A O 1
ATOM 1662 N N . ILE A 1 200 ? -4.319 21.583 21.412 1.00 20.37 200 ILE A N 1
ATOM 1663 C CA . ILE A 1 200 ? -5.560 21.872 22.128 1.00 21.65 200 ILE A CA 1
ATOM 1664 C C . ILE A 1 200 ? -5.821 20.837 23.216 1.00 26.90 200 ILE A C 1
ATOM 1665 O O . ILE A 1 200 ? -6.222 21.168 24.344 1.00 25.15 200 ILE A O 1
ATOM 1670 N N . GLU A 1 201 ? -5.659 19.563 22.873 1.00 20.17 201 GLU A N 1
ATOM 1671 C CA . GLU A 1 201 ? -5.982 18.477 23.787 1.00 22.75 201 GLU A CA 1
ATOM 1672 C C . GLU A 1 201 ? -4.964 18.339 24.917 1.00 28.65 201 GLU A C 1
ATOM 1673 O O . GLU A 1 201 ? -5.348 18.159 26.079 1.00 31.42 201 GLU A O 1
ATOM 1679 N N . GLN A 1 202 ? -3.676 18.429 24.611 1.00 22.63 202 GLN A N 1
ATOM 1680 C CA . GLN A 1 202 ? -2.649 18.042 25.561 1.00 24.8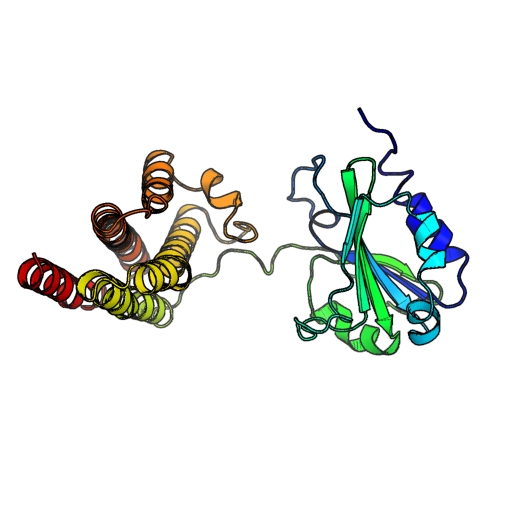4 202 GLN A CA 1
ATOM 1681 C C . GLN A 1 202 ? -1.675 19.160 25.949 1.00 28.35 202 GLN A C 1
ATOM 1682 O O . GLN A 1 202 ? -0.963 19.008 26.945 1.00 29.81 202 GLN A O 1
ATOM 1688 N N . GLY A 1 203 ? -1.645 20.285 25.240 1.00 27.33 203 GLY A N 1
ATOM 1689 C CA . GLY A 1 203 ? -0.873 21.441 25.659 1.00 27.22 203 GLY A CA 1
ATOM 1690 C C . GLY A 1 203 ? 0.306 21.718 24.735 1.00 29.71 203 GLY A C 1
ATOM 1691 O O . GLY A 1 203 ? 0.536 21.026 23.745 1.00 24.84 203 GLY A O 1
ATOM 1692 N N . TYR A 1 204 ? 1.072 22.755 25.103 1.00 33.43 204 TYR A N 1
ATOM 1693 C CA . TYR A 1 204 ? 2.065 23.362 24.218 1.00 32.08 204 TYR A CA 1
ATOM 1694 C C . TYR A 1 204 ? 3.474 23.299 24.794 1.00 30.90 204 TYR A C 1
ATOM 1695 O O . TYR A 1 204 ? 4.301 24.182 24.540 1.00 34.60 204 TYR A O 1
ATOM 1704 N N . SER A 1 205 ? 3.787 22.241 25.525 1.00 27.39 205 SER A N 1
ATOM 1705 C CA . SER A 1 205 ? 5.044 22.170 26.256 1.00 29.51 205 SER A CA 1
ATOM 1706 C C . SER A 1 205 ? 5.898 20.980 25.849 1.00 30.47 205 SER A C 1
ATOM 1707 O O . SER A 1 205 ? 6.798 20.579 26.604 1.00 32.11 205 SER A O 1
ATOM 1710 N N . PHE A 1 206 ? 5.674 20.419 24.661 1.00 26.33 206 PHE A N 1
ATOM 1711 C CA . PHE A 1 206 ? 6.451 19.251 24.259 1.00 24.32 206 PHE A CA 1
ATOM 1712 C C . PHE A 1 206 ? 6.539 19.223 22.740 1.00 26.90 206 PHE A C 1
ATOM 1713 O O . PHE A 1 206 ? 5.743 19.861 22.044 1.00 26.04 206 PHE A O 1
ATOM 1721 N N . SER A 1 207 ? 7.517 18.462 22.235 1.00 23.74 207 SER A N 1
ATOM 1722 C CA . SER A 1 207 ? 7.752 18.325 20.801 1.00 25.17 207 SER A CA 1
ATOM 1723 C C . SER A 1 207 ? 7.174 17.023 20.245 1.00 24.99 207 SER A C 1
ATOM 1724 O O . SER A 1 207 ? 7.309 15.953 20.847 1.00 23.07 207 SER A O 1
ATOM 1727 N N . LEU A 1 208 ? 6.611 17.103 19.044 1.00 23.99 208 LEU A N 1
ATOM 1728 C CA . LEU A 1 208 ? 6.240 15.904 18.307 1.00 18.61 208 LEU A CA 1
ATOM 1729 C C . LEU A 1 208 ? 7.411 15.297 17.531 1.00 21.77 208 LEU A C 1
ATOM 1730 O O . LEU A 1 208 ? 7.220 14.279 16.860 1.00 26.10 208 LEU A O 1
ATOM 1735 N N . GLY A 1 209 ? 8.589 15.917 17.570 1.00 25.59 209 GLY A N 1
ATOM 1736 C CA . GLY A 1 209 ? 9.788 15.367 16.970 1.00 28.48 209 GLY A CA 1
ATOM 1737 C C . GLY A 1 209 ? 9.894 15.647 15.477 1.00 32.05 209 GLY A C 1
ATOM 1738 O O . GLY A 1 209 ? 8.930 16.011 14.809 1.00 28.26 209 GLY A O 1
ATOM 1739 N N . LYS A 1 210 ? 11.113 15.475 14.950 1.00 28.86 210 LYS A N 1
ATOM 1740 C CA . LYS A 1 210 ? 11.338 15.651 13.520 1.00 29.45 210 LYS A CA 1
ATOM 1741 C C . LYS A 1 210 ? 10.469 14.680 12.721 1.00 27.66 210 LYS A C 1
ATOM 1742 O O . LYS A 1 210 ? 10.362 13.491 13.060 1.00 28.31 210 LYS A O 1
ATOM 1744 N N . ASN A 1 211 ? 9.885 15.182 11.628 1.00 27.50 211 ASN A N 1
ATOM 1745 C CA . ASN A 1 211 ? 8.991 14.385 10.780 1.00 29.98 211 ASN A CA 1
ATOM 1746 C C . ASN A 1 211 ? 7.762 13.918 11.568 1.00 32.75 211 ASN A C 1
ATOM 1747 O O . ASN A 1 211 ? 7.181 12.874 11.241 1.00 28.42 211 ASN A O 1
ATOM 1752 N N . TYR A 1 212 ? 7.385 14.668 12.628 1.00 30.41 212 TYR A N 1
ATOM 1753 C CA . TYR A 1 212 ? 6.291 14.285 13.544 1.00 26.33 212 TYR A CA 1
ATOM 1754 C C . TYR A 1 212 ? 6.485 12.880 14.069 1.00 26.26 212 TYR A C 1
ATOM 1755 O O . TYR A 1 212 ? 5.517 12.161 14.323 1.00 31.36 212 TYR A O 1
ATOM 1764 N N . LYS A 1 213 ? 7.733 12.453 14.226 1.00 23.02 213 LYS A N 1
ATOM 1765 C CA . LYS A 1 213 ? 7.965 11.037 14.461 1.00 26.73 213 LYS A CA 1
ATOM 1766 C C . LYS A 1 213 ? 7.418 10.534 15.799 1.00 27.24 213 LYS A C 1
ATOM 1767 O O . LYS A 1 213 ? 7.237 9.317 15.941 1.00 28.09 213 LYS A O 1
ATOM 1773 N N . PHE A 1 214 ? 7.169 11.418 16.779 1.00 21.72 214 PHE A N 1
ATOM 1774 C CA . PHE A 1 214 ? 6.587 11.025 18.068 1.00 23.91 214 PHE A CA 1
ATOM 1775 C C . PHE A 1 214 ? 5.054 11.122 18.097 1.00 24.73 214 PHE A C 1
ATOM 1776 O O . PHE A 1 214 ? 4.449 10.940 19.162 1.00 21.48 214 PHE A O 1
ATOM 1784 N N . LEU A 1 215 ? 4.420 11.405 16.962 1.00 20.83 215 LEU A N 1
ATOM 1785 C CA . LEU A 1 215 ? 2.972 11.625 16.944 1.00 20.08 215 LEU A CA 1
ATOM 1786 C C . LEU A 1 215 ? 2.176 10.447 17.521 1.00 16.28 215 LEU A C 1
ATOM 1787 O O . LEU A 1 215 ? 1.092 10.654 18.102 1.00 17.28 215 LEU A O 1
ATOM 1792 N N . GLU A 1 216 ? 2.658 9.204 17.340 1.00 15.43 216 GLU A N 1
ATOM 1793 C CA . GLU A 1 216 ? 1.862 8.043 17.741 1.00 15.97 216 GLU A CA 1
ATOM 1794 C C . GLU A 1 216 ? 1.544 8.056 19.239 1.00 17.76 216 GLU A C 1
ATOM 1795 O O . GLU A 1 216 ? 0.526 7.510 19.673 1.00 19.38 216 GLU A O 1
ATOM 1801 N N . ARG A 1 217 ? 2.410 8.646 20.030 1.00 16.80 217 ARG A N 1
ATOM 1802 C CA . ARG A 1 217 ? 2.215 8.719 21.483 1.00 18.75 217 ARG A CA 1
ATOM 1803 C C . ARG A 1 217 ? 1.038 9.615 21.870 1.00 16.40 217 ARG A C 1
ATOM 1804 O O . ARG A 1 217 ? 0.497 9.495 22.981 1.00 15.75 217 ARG A O 1
ATOM 1812 N N . TYR A 1 218 ? 0.676 10.553 20.995 1.00 15.56 218 TYR A N 1
ATOM 1813 C CA . TYR A 1 218 ? -0.277 11.622 21.381 1.00 16.71 218 TYR A CA 1
ATOM 1814 C C . TYR A 1 218 ? -1.621 11.591 20.644 1.00 15.79 218 TYR A C 1
ATOM 1815 O O . TYR A 1 218 ? -2.412 12.508 20.840 1.00 14.94 218 TYR A O 1
ATOM 1824 N N . ILE A 1 219 ? -1.851 10.574 19.825 1.00 16.26 219 ILE A N 1
ATOM 1825 C CA . ILE A 1 219 ? -3.173 10.434 19.164 1.00 15.48 219 ILE A CA 1
ATOM 1826 C C . ILE A 1 219 ? -3.727 9.023 19.387 1.00 13.58 219 ILE A C 1
ATOM 1827 O O . ILE A 1 219 ? -2.959 8.129 19.711 1.00 17.43 219 ILE A O 1
ATOM 1832 N N . SER A 1 220 ? -5.026 8.883 19.185 1.00 15.65 220 SER A N 1
ATOM 1833 C CA . SER A 1 220 ? -5.713 7.593 19.370 1.00 16.16 220 SER A CA 1
ATOM 1834 C C . SER A 1 220 ? -5.137 6.530 18.449 1.00 16.59 220 SER A C 1
ATOM 1835 O O . SER A 1 220 ? -4.790 6.851 17.315 1.00 17.18 220 SER A O 1
ATOM 1838 N N . PRO A 1 221 ? -5.026 5.273 18.905 1.00 17.37 221 PRO A N 1
ATOM 1839 C CA . PRO A 1 221 ? -4.686 4.192 17.969 1.00 18.50 221 PRO A CA 1
ATOM 1840 C C . PRO A 1 221 ? -5.606 4.150 16.767 1.00 19.19 221 PRO A C 1
ATOM 1841 O O . PRO A 1 221 ? -5.161 3.800 15.665 1.00 19.01 221 PRO A O 1
ATOM 1845 N N . GLU A 1 222 ? -6.873 4.525 16.957 1.00 17.21 222 GLU A N 1
ATOM 1846 C CA . GLU A 1 222 ? -7.838 4.604 15.858 1.00 22.17 222 GLU A CA 1
ATOM 1847 C C . GLU A 1 222 ? -7.396 5.614 14.798 1.00 20.47 222 GLU A C 1
ATOM 1848 O O . GLU A 1 222 ? -7.338 5.296 13.599 1.00 19.64 222 GLU A O 1
ATOM 1854 N N . LEU A 1 223 ? -7.029 6.821 15.218 1.00 16.71 223 LEU A N 1
ATOM 1855 C CA . LEU A 1 223 ? -6.586 7.825 14.246 1.00 19.87 223 LEU A CA 1
ATOM 1856 C C . LEU A 1 223 ? -5.231 7.460 13.639 1.00 20.46 223 LEU A C 1
ATOM 1857 O O . LEU A 1 223 ? -5.024 7.618 12.430 1.00 17.24 223 LEU A O 1
ATOM 1862 N N . TRP A 1 224 ? -4.308 6.942 14.442 1.00 15.17 224 TRP A N 1
ATOM 1863 C CA . TRP A 1 224 ? -2.987 6.477 13.927 1.00 18.23 224 TRP A CA 1
ATOM 1864 C C . TRP A 1 224 ? -3.154 5.466 12.777 1.00 21.89 224 TRP A C 1
ATOM 1865 O O . TRP A 1 224 ? -2.484 5.614 11.756 1.00 17.44 224 TRP A O 1
ATOM 1876 N N . LYS A 1 225 ? -4.028 4.479 12.955 1.00 16.56 225 LYS A N 1
ATOM 1877 C CA . LYS A 1 225 ? -4.267 3.457 11.906 1.00 18.21 225 LYS A CA 1
ATOM 1878 C C . LYS A 1 225 ? -4.695 4.131 10.602 1.00 17.76 225 LYS A C 1
ATOM 1879 O O . LYS A 1 225 ? -4.180 3.780 9.553 1.00 22.31 225 LYS A O 1
ATOM 1885 N N . LYS A 1 226 ? -5.610 5.078 10.701 1.00 16.94 226 LYS A N 1
ATOM 1886 C CA . LYS A 1 226 ? -6.109 5.779 9.497 1.00 16.89 226 LYS A CA 1
ATOM 1887 C C . LYS A 1 226 ? -4.959 6.562 8.850 1.00 17.32 226 LYS A C 1
ATOM 1888 O O . LYS A 1 226 ? -4.815 6.507 7.632 1.00 17.51 226 LYS A O 1
ATOM 1894 N N . ILE A 1 227 ? -4.179 7.251 9.674 1.00 14.54 227 ILE A N 1
ATOM 1895 C CA . ILE A 1 227 ? -3.053 7.987 9.080 1.00 14.65 227 ILE A CA 1
ATOM 1896 C C . ILE A 1 227 ? -2.145 7.042 8.312 1.00 21.47 227 ILE A C 1
ATOM 1897 O O . ILE A 1 227 ? -1.733 7.328 7.174 1.00 17.49 227 ILE A O 1
ATOM 1902 N N . LEU A 1 228 ? -1.791 5.908 8.927 1.00 16.83 228 LEU A N 1
ATOM 1903 C CA . LEU A 1 228 ? -0.907 4.981 8.235 1.00 16.32 228 LEU A CA 1
ATOM 1904 C C . LEU A 1 228 ? -1.557 4.422 6.979 1.00 19.84 228 LEU A C 1
ATOM 1905 O O . LEU A 1 228 ? -0.852 4.145 5.993 1.00 18.74 228 LEU A O 1
ATOM 1910 N N . ALA A 1 229 ? -2.880 4.239 6.990 1.00 15.49 229 ALA A N 1
ATOM 1911 C CA . ALA A 1 229 ? -3.560 3.729 5.797 1.00 18.11 229 ALA A CA 1
ATOM 1912 C C . ALA A 1 229 ? -3.431 4.685 4.610 1.00 19.35 229 ALA A C 1
ATOM 1913 O O . ALA A 1 229 ? -3.498 4.234 3.452 1.00 19.67 229 ALA A O 1
ATOM 1915 N N . THR A 1 230 ? -3.212 5.983 4.854 1.00 15.47 230 THR A N 1
ATOM 1916 C CA . THR A 1 230 ? -3.059 6.901 3.733 1.00 17.54 230 THR A CA 1
ATOM 1917 C C . THR A 1 230 ? -1.749 6.703 2.981 1.00 18.94 230 THR A C 1
ATOM 1918 O O . THR A 1 230 ? -1.586 7.293 1.909 1.00 17.26 230 THR A O 1
ATOM 1922 N N . TYR A 1 231 ? -0.807 5.931 3.520 1.00 16.59 231 TYR A N 1
ATOM 1923 C CA . TYR A 1 231 ? 0.484 5.776 2.883 1.00 18.13 231 TYR A CA 1
ATOM 1924 C C . TYR A 1 231 ? 0.544 4.572 1.938 1.00 15.92 231 TYR A C 1
ATOM 1925 O O . TYR A 1 231 ? 1.630 4.201 1.501 1.00 16.78 231 TYR A O 1
ATOM 1934 N N . ASN A 1 232 ? -0.613 3.988 1.618 1.00 16.46 232 ASN A N 1
ATOM 1935 C CA . ASN A 1 232 ? -0.692 2.913 0.593 1.00 18.13 232 ASN A CA 1
ATOM 1936 C C . ASN A 1 232 ? -1.101 3.624 -0.701 1.00 18.63 232 ASN A C 1
ATOM 1937 O O . ASN A 1 232 ? -2.279 3.949 -0.840 1.00 18.22 232 ASN A O 1
ATOM 1942 N N . MET A 1 233 ? -0.144 3.862 -1.596 1.00 16.72 233 MET A N 1
ATOM 1943 C CA . MET A 1 233 ? -0.421 4.717 -2.776 1.00 16.26 233 MET A CA 1
ATOM 1944 C C . MET A 1 233 ? 0.009 4.098 -4.117 1.00 21.08 233 MET A C 1
ATOM 1945 O O . MET A 1 233 ? -0.002 4.830 -5.094 1.00 18.98 233 MET A O 1
ATOM 1950 N N . GLY A 1 234 ? 0.270 2.795 -4.180 1.00 19.48 234 GLY A N 1
ATOM 1951 C CA . GLY A 1 234 ? 0.848 2.189 -5.397 1.00 20.27 234 GLY A CA 1
ATOM 1952 C C . GLY A 1 234 ? -0.088 1.861 -6.549 1.00 21.49 234 GLY A C 1
ATOM 1953 O O . GLY A 1 234 ? 0.244 0.951 -7.298 1.00 21.13 234 GLY A O 1
ATOM 1954 N N . SER A 1 235 ? -1.168 2.611 -6.720 1.00 20.05 235 SER A N 1
ATOM 1955 C CA . SER A 1 235 ? -2.072 2.387 -7.851 1.00 21.33 235 SER A CA 1
ATOM 1956 C C . SER A 1 235 ? -3.051 3.541 -7.892 1.00 22.71 235 SER A C 1
ATOM 1957 O O . SER A 1 235 ? -3.175 4.278 -6.916 1.00 17.28 235 SER A O 1
ATOM 1960 N N . TYR A 1 236 ? -3.745 3.703 -9.030 1.00 16.89 236 TYR A N 1
ATOM 1961 C CA . TYR A 1 236 ? -4.726 4.788 -9.111 1.00 18.99 236 TYR A CA 1
ATOM 1962 C C . TYR A 1 236 ? -5.860 4.561 -8.117 1.00 18.72 236 TYR A C 1
ATOM 1963 O O . TYR A 1 236 ? -6.315 5.499 -7.462 1.00 19.07 236 TYR A O 1
ATOM 1972 N N . THR A 1 237 ? -6.332 3.321 -8.018 1.00 17.47 237 THR A N 1
ATOM 1973 C CA A THR A 1 237 ? -7.383 2.986 -7.062 0.73 20.50 237 THR A CA 1
ATOM 1974 C CA B THR A 1 237 ? -7.387 2.998 -7.061 0.27 20.54 237 THR A CA 1
ATOM 1975 C C . THR A 1 237 ? -6.944 3.276 -5.629 1.00 18.27 237 THR A C 1
ATOM 1976 O O . THR A 1 237 ? -7.691 3.868 -4.852 1.00 19.31 237 THR A O 1
ATOM 1983 N N . GLU A 1 238 ? -5.725 2.870 -5.265 1.00 17.47 238 GLU A N 1
ATOM 1984 C CA . GLU A 1 238 ? -5.228 3.176 -3.923 1.00 18.54 238 GLU A CA 1
ATOM 1985 C C . GLU A 1 238 ? -5.083 4.682 -3.694 1.00 18.43 238 GLU A C 1
ATOM 1986 O O . GLU A 1 238 ? -5.330 5.178 -2.582 1.00 18.80 238 GLU A O 1
ATOM 1992 N N . MET A 1 239 ? -4.628 5.419 -4.706 1.00 16.53 239 MET A N 1
ATOM 1993 C CA . MET A 1 239 ? -4.470 6.869 -4.540 1.00 16.05 239 MET A CA 1
ATOM 1994 C C . MET A 1 239 ? -5.807 7.579 -4.351 1.00 19.46 239 MET A C 1
ATOM 1995 O O . MET A 1 239 ? -5.891 8.515 -3.546 1.00 17.72 239 MET A O 1
ATOM 2000 N N . TRP A 1 240 ? -6.849 7.198 -5.084 1.00 16.47 240 TRP A N 1
ATOM 2001 C CA . TRP A 1 240 ? -8.166 7.848 -4.830 1.00 18.38 240 TRP A CA 1
ATOM 2002 C C . TRP A 1 240 ? -8.601 7.565 -3.383 1.00 17.45 240 TRP A C 1
ATOM 2003 O O . TRP A 1 240 ? -9.115 8.456 -2.729 1.00 15.90 240 TRP A O 1
ATOM 2014 N N . LYS A 1 241 ? -8.378 6.340 -2.919 1.00 17.68 241 LYS A N 1
ATOM 2015 C CA . LYS A 1 241 ? -8.793 5.972 -1.542 1.00 16.66 241 LYS A CA 1
ATOM 2016 C C . LYS A 1 241 ? -8.000 6.811 -0.533 1.00 18.80 241 LYS A C 1
ATOM 2017 O O . LYS A 1 241 ? -8.594 7.376 0.380 1.00 18.06 241 LYS A O 1
ATOM 2023 N N . SER A 1 242 ? -6.689 6.834 -0.714 1.00 14.98 242 SER A N 1
ATOM 2024 C CA A SER A 1 242 ? -5.844 7.658 0.186 0.81 14.05 242 SER A CA 1
ATOM 2025 C CA B SER A 1 242 ? -5.839 7.662 0.184 0.19 14.40 242 SER A CA 1
ATOM 2026 C C . SER A 1 242 ? -6.265 9.150 0.218 1.00 16.13 242 SER A C 1
ATOM 2027 O O . SER A 1 242 ? -6.390 9.922 1.265 1.00 15.34 242 SER A O 1
ATOM 2032 N N . LEU A 1 243 ? -6.514 9.669 -0.995 1.00 16.06 243 LEU A N 1
ATOM 2033 C CA . LEU A 1 243 ? -6.903 11.077 -1.054 1.00 14.40 243 LEU A CA 1
ATOM 2034 C C . LEU A 1 243 ? -8.217 11.305 -0.321 1.00 17.33 243 LEU A C 1
ATOM 2035 O O . LEU A 1 243 ? -8.349 12.248 0.472 1.00 17.64 243 LEU A O 1
ATOM 2040 N N . GLU A 1 244 ? -9.209 10.448 -0.578 1.00 15.69 244 GLU A N 1
ATOM 2041 C CA . GLU A 1 244 ? -10.499 10.583 0.106 1.00 19.77 244 GLU A CA 1
ATOM 2042 C C . GLU A 1 244 ? -10.391 10.372 1.613 1.00 17.27 244 GLU A C 1
ATOM 2043 O O . GLU A 1 244 ? -11.074 11.051 2.395 1.00 17.35 244 GLU A O 1
ATOM 2049 N N . LEU A 1 245 ? -9.526 9.461 2.045 1.00 15.24 245 LEU A N 1
ATOM 2050 C CA . LEU A 1 245 ? -9.316 9.298 3.484 1.00 17.54 245 LEU A CA 1
ATOM 2051 C C . LEU A 1 245 ? -8.649 10.536 4.087 1.00 17.29 245 LEU A C 1
ATOM 2052 O O . LEU A 1 245 ? -9.033 11.004 5.167 1.00 17.95 245 LEU A O 1
ATOM 2057 N N . CYS A 1 246 ? -7.644 11.076 3.396 1.00 17.07 246 CYS A N 1
ATOM 2058 C CA . CYS A 1 246 ? -6.975 12.288 3.854 1.00 16.40 246 CYS A CA 1
ATOM 2059 C C . CYS A 1 246 ? -8.002 13.420 4.019 1.00 15.79 246 CYS A C 1
ATOM 2060 O O . CYS A 1 246 ? -7.963 14.183 4.996 1.00 14.32 246 CYS A O 1
ATOM 2063 N N . MET A 1 247 ? -8.894 13.568 3.055 1.00 14.31 247 MET A N 1
ATOM 2064 C CA . MET A 1 247 ? -9.931 14.633 3.110 1.00 13.49 247 MET A CA 1
ATOM 2065 C C . MET A 1 247 ? -10.853 14.417 4.323 1.00 17.63 247 MET A C 1
ATOM 2066 O O . MET A 1 247 ? -11.128 15.373 5.040 1.00 16.03 247 MET A O 1
ATOM 2071 N N . GLY A 1 248 ? -11.270 13.180 4.547 1.00 16.27 248 GLY A N 1
ATOM 2072 C CA . GLY A 1 248 ? -12.152 12.862 5.680 1.00 20.35 248 GLY A CA 1
ATOM 2073 C C . GLY A 1 248 ? -11.490 13.161 7.013 1.00 17.24 248 GLY A C 1
ATOM 2074 O O . GLY A 1 248 ? -12.121 13.780 7.861 1.00 17.95 248 GLY A O 1
ATOM 2075 N N . ILE A 1 249 ? -10.237 12.749 7.158 1.00 13.01 249 ILE A N 1
ATOM 2076 C CA . ILE A 1 249 ? -9.539 13.073 8.405 1.00 15.05 249 ILE A CA 1
ATOM 2077 C C . IL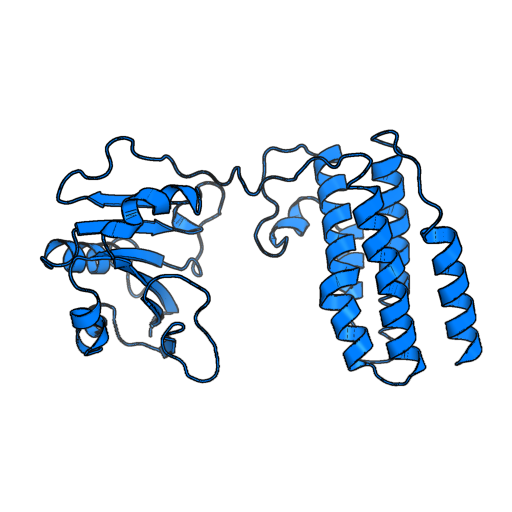E A 1 249 ? -9.423 14.581 8.554 1.00 14.70 249 ILE A C 1
ATOM 2078 O O . ILE A 1 249 ? -9.686 15.138 9.621 1.00 17.12 249 ILE A O 1
ATOM 2083 N N . PHE A 1 250 ? -9.040 15.272 7.475 1.00 14.67 250 PHE A N 1
ATOM 2084 C CA . PHE A 1 250 ? -8.867 16.721 7.575 1.00 12.37 250 PHE A CA 1
ATOM 2085 C C . PHE A 1 250 ? -10.168 17.414 7.967 1.00 14.19 250 PHE A C 1
ATOM 2086 O O . PHE A 1 250 ? -10.149 18.344 8.778 1.00 15.60 250 PHE A O 1
ATOM 2094 N N . ARG A 1 251 ? -11.310 16.984 7.405 1.00 14.41 251 ARG A N 1
ATOM 2095 C CA . ARG A 1 251 ? -12.581 17.602 7.797 1.00 17.79 251 ARG A CA 1
ATOM 2096 C C . ARG A 1 251 ? -12.801 17.451 9.289 1.00 17.53 251 ARG A C 1
ATOM 2097 O O . ARG A 1 251 ? -13.153 18.412 9.981 1.00 19.01 251 ARG A O 1
ATOM 2105 N N . MET A 1 252 ? -12.632 16.229 9.791 1.00 18.01 252 MET A N 1
ATOM 2106 C CA . MET A 1 252 ? -12.915 15.958 11.196 1.00 17.53 252 MET A CA 1
ATOM 2107 C C . MET A 1 252 ? -11.988 16.765 12.107 1.00 17.27 252 MET A C 1
ATOM 2108 O O . MET A 1 252 ? -12.439 17.392 13.069 1.00 17.43 252 MET A O 1
ATOM 2113 N N . VAL A 1 253 ? -10.692 16.807 11.789 1.00 16.10 253 VAL A N 1
ATOM 2114 C CA . VAL A 1 253 ? -9.733 17.453 12.682 1.00 16.21 253 VAL A CA 1
ATOM 2115 C C . VAL A 1 253 ? -9.811 18.973 12.557 1.00 20.39 253 VAL A C 1
ATOM 2116 O O . VAL A 1 253 ? -9.760 19.698 13.569 1.00 18.65 253 VAL A O 1
ATOM 2120 N N . SER A 1 254 ? -9.983 19.500 11.340 1.00 15.30 254 SER A N 1
ATOM 2121 C CA . SER A 1 254 ? -10.046 20.959 11.236 1.00 16.35 254 SER A CA 1
ATOM 2122 C C . SER A 1 254 ? -11.337 21.499 11.839 1.00 18.10 254 SER A C 1
ATOM 2123 O O . SER A 1 254 ? -11.343 22.598 12.407 1.00 18.05 254 SER A O 1
ATOM 2126 N N . LYS A 1 255 ? -12.431 20.742 11.739 1.00 18.93 255 LYS A N 1
ATOM 2127 C CA . LYS A 1 255 ? -13.661 21.129 12.423 1.00 18.33 255 LYS A CA 1
ATOM 2128 C C . LYS A 1 255 ? -13.464 21.189 13.929 1.00 19.71 255 LYS A C 1
ATOM 2129 O O . LYS A 1 255 ? -13.997 22.085 14.590 1.00 20.60 255 LYS A O 1
ATOM 2135 N N . GLU A 1 256 ? -12.720 20.239 14.499 1.00 16.94 256 GLU A N 1
ATOM 2136 C CA . GLU A 1 256 ? -12.518 20.271 15.949 1.00 20.01 256 GLU A CA 1
ATOM 2137 C C . GLU A 1 256 ? -11.670 21.470 16.343 1.00 22.93 256 GLU A C 1
ATOM 2138 O O . GLU A 1 256 ? -11.971 22.158 17.333 1.00 20.25 256 GLU A O 1
ATOM 2144 N N . VAL A 1 257 ? -10.596 21.734 15.586 1.00 18.49 257 VAL A N 1
ATOM 2145 C CA . VAL A 1 257 ? -9.753 22.890 15.900 1.00 18.41 257 VAL A CA 1
ATOM 2146 C C . VAL A 1 257 ? -10.573 24.169 15.809 1.00 19.30 257 VAL A C 1
ATOM 2147 O O . VAL A 1 257 ? -10.500 25.039 16.690 1.00 22.62 257 VAL A O 1
ATOM 2151 N N . ALA A 1 258 ? -11.372 24.309 14.749 1.00 17.76 258 ALA A N 1
ATOM 2152 C CA . ALA A 1 258 ? -12.154 25.538 14.589 1.00 18.95 258 ALA A CA 1
ATOM 2153 C C . ALA A 1 258 ? -13.152 25.709 15.726 1.00 23.91 258 ALA A C 1
ATOM 2154 O O . ALA A 1 258 ? -13.355 26.821 16.233 1.00 19.54 258 ALA A O 1
ATOM 2156 N N . GLN A 1 259 ? -13.807 24.626 16.129 1.00 21.54 259 GLN A N 1
ATOM 2157 C CA . GLN A 1 259 ? -14.838 24.798 17.139 1.00 23.25 259 GLN A CA 1
ATOM 2158 C C . GLN A 1 259 ? -14.206 25.048 18.506 1.00 26.37 259 GLN A C 1
ATOM 2159 O O . GLN A 1 259 ? -14.736 25.833 19.297 1.00 24.95 259 GLN A O 1
ATOM 2165 N N A CYS A 1 260 ? -13.021 24.473 18.770 0.52 20.44 260 CYS A N 1
ATOM 2166 N N B CYS A 1 260 ? -13.039 24.469 18.763 0.48 20.48 260 CYS A N 1
ATOM 2167 C CA A CYS A 1 260 ? -12.361 24.695 20.054 0.52 22.28 260 CYS A CA 1
ATOM 2168 C CA B CYS A 1 260 ? -12.391 24.719 20.035 0.48 22.29 260 CYS A CA 1
ATOM 2169 C C A CYS A 1 260 ? -11.795 26.111 20.159 0.52 26.20 260 CYS A C 1
ATOM 2170 C C B CYS A 1 260 ? -11.893 26.159 20.127 0.48 26.19 260 CYS A C 1
ATOM 2171 O O A CYS A 1 260 ? -11.786 26.700 21.247 0.52 25.76 260 CYS A O 1
ATOM 2172 O O B CYS A 1 260 ? -12.048 26.814 21.164 0.48 25.87 260 CYS A O 1
ATOM 2177 N N . LEU A 1 261 ? -11.307 26.673 19.053 1.00 22.12 261 LEU A N 1
ATOM 2178 C CA . LEU A 1 261 ? -10.686 27.993 19.064 1.00 24.66 261 LEU A CA 1
ATOM 2179 C C . LEU A 1 261 ? -11.609 29.097 18.557 1.00 23.43 261 LEU A C 1
ATOM 2180 O O . LEU A 1 261 ? -11.173 30.253 18.458 1.00 20.61 261 LEU A O 1
ATOM 2185 N N . ASN A 1 262 ? -12.865 28.756 18.231 1.00 22.23 262 ASN A N 1
ATOM 2186 C CA . ASN A 1 262 ? -13.898 29.688 17.763 1.00 23.12 262 ASN A CA 1
ATOM 2187 C C . ASN A 1 262 ? -13.493 30.385 16.464 1.00 28.08 262 ASN A C 1
ATOM 2188 O O . ASN A 1 262 ? -13.695 31.591 16.305 1.00 23.46 262 ASN A O 1
ATOM 2193 N N . TYR A 1 263 ? -12.920 29.624 15.530 1.00 19.72 263 TYR A N 1
ATOM 2194 C CA . TYR A 1 263 ? -12.657 30.109 14.176 1.00 19.39 263 TYR A CA 1
ATOM 2195 C C . TYR A 1 263 ? -13.821 29.786 13.246 1.00 21.80 263 TYR A C 1
ATOM 2196 O O . TYR A 1 263 ? -14.557 28.828 13.456 1.00 24.24 263 TYR A O 1
ATOM 2205 N N . LEU A 1 264 ? -13.955 30.577 12.186 1.00 21.53 264 LEU A N 1
ATOM 2206 C CA . LEU A 1 264 ? -14.864 30.223 11.101 1.00 22.30 264 LEU A CA 1
ATOM 2207 C C . LEU A 1 264 ? -14.375 28.979 10.381 1.00 25.00 264 LEU A C 1
ATOM 2208 O O . LEU A 1 264 ? -13.188 28.882 10.053 1.00 26.28 264 LEU A O 1
ATOM 2213 N N . TYR A 1 265 ? -15.289 28.039 10.109 1.00 22.37 265 TYR A N 1
ATOM 2214 C CA . TYR A 1 265 ? -14.968 26.911 9.237 1.00 22.51 265 TYR A CA 1
ATOM 2215 C C . TYR A 1 265 ? -15.079 27.355 7.779 1.00 24.67 265 TYR A C 1
ATOM 2216 O O . TYR A 1 265 ? -16.164 27.757 7.344 1.00 21.56 265 TYR A O 1
ATOM 2225 N N . PRO A 1 266 ? -13.990 27.335 6.997 1.00 23.68 266 PRO A N 1
ATOM 2226 C CA . PRO A 1 266 ? -14.045 27.934 5.649 1.00 21.68 266 PRO A CA 1
ATOM 2227 C C . PRO A 1 266 ? -14.813 27.063 4.657 1.00 20.81 266 PRO A C 1
ATOM 2228 O O . PRO A 1 266 ? -15.093 25.887 4.889 1.00 22.61 266 PRO A O 1
ATOM 2232 N N . ASP A 1 267 ? -15.156 27.674 3.513 1.00 23.11 267 ASP A N 1
ATOM 2233 C CA A ASP A 1 267 ? -15.934 27.001 2.478 0.53 23.37 267 ASP A CA 1
ATOM 2234 C CA B ASP A 1 267 ? -15.936 26.988 2.487 0.47 23.37 267 ASP A CA 1
ATOM 2235 C C . ASP A 1 267 ? -15.086 26.133 1.556 1.00 22.25 267 ASP A C 1
ATOM 2236 O O . ASP A 1 267 ? -15.634 25.553 0.610 1.00 16.84 267 ASP A O 1
ATOM 2245 N N . TYR A 1 268 ? -13.771 26.036 1.797 1.00 22.08 268 TYR A N 1
ATOM 2246 C CA . TYR A 1 268 ? -12.917 25.242 0.921 1.00 17.13 268 TYR A CA 1
ATOM 2247 C C . TYR A 1 268 ? -13.385 23.789 0.852 1.00 18.27 268 TYR A C 1
ATOM 2248 O O . TYR A 1 268 ? -13.455 23.194 -0.225 1.00 19.26 268 TYR A O 1
ATOM 2257 N N . ASP A 1 269 ? -13.689 23.197 2.001 1.00 19.47 269 ASP A N 1
ATOM 2258 C CA . ASP A 1 269 ? -14.146 21.807 2.067 1.00 17.74 269 ASP A CA 1
ATOM 2259 C C . ASP A 1 269 ? -15.345 21.584 1.151 1.00 20.53 269 ASP A C 1
ATOM 2260 O O . ASP A 1 269 ? -15.311 20.746 0.248 1.00 18.98 269 ASP A O 1
ATOM 2265 N N . LYS A 1 270 ? -16.401 22.364 1.338 1.00 18.80 270 LYS A N 1
ATOM 2266 C CA . LYS A 1 270 ? -17.598 22.195 0.526 1.00 20.83 270 LYS A CA 1
ATOM 2267 C C . LYS A 1 270 ? -17.282 22.322 -0.965 1.00 21.61 270 LYS A C 1
ATOM 2268 O O . LYS A 1 270 ? -17.665 21.468 -1.769 1.00 20.92 270 LYS A O 1
ATOM 2274 N N . ASN A 1 271 ? -16.571 23.385 -1.353 1.00 20.36 271 ASN A N 1
ATOM 2275 C CA . ASN A 1 271 ? -16.358 23.661 -2.777 1.00 18.63 271 ASN A CA 1
ATOM 2276 C C . ASN A 1 271 ? -15.432 22.632 -3.420 1.00 18.53 271 ASN A C 1
ATOM 2277 O O . ASN A 1 271 ? -15.714 22.126 -4.514 1.00 19.49 271 ASN A O 1
ATOM 2282 N N . ILE A 1 272 ? -14.311 22.315 -2.766 1.00 15.23 272 ILE A N 1
ATOM 2283 C CA . ILE A 1 272 ? -13.365 21.394 -3.392 1.00 15.85 272 ILE A CA 1
ATOM 2284 C C . ILE A 1 272 ? -13.856 19.958 -3.280 1.00 18.18 272 ILE A C 1
ATOM 2285 O O . ILE A 1 272 ? -13.629 19.156 -4.197 1.00 19.81 272 ILE A O 1
ATOM 2290 N N . SER A 1 273 ? -14.573 19.599 -2.201 1.00 18.33 273 SER A N 1
ATOM 2291 C CA . SER A 1 273 ? -15.094 18.231 -2.131 1.00 16.96 273 SER A CA 1
ATOM 2292 C C . SER A 1 273 ? -16.023 17.943 -3.308 1.00 20.62 273 SER A C 1
ATOM 2293 O O . SER A 1 273 ? -15.943 16.876 -3.926 1.00 20.69 273 SER A O 1
ATOM 2296 N N . ASN A 1 274 ? -16.885 18.899 -3.654 1.00 19.88 274 ASN A N 1
ATOM 2297 C CA . ASN A 1 274 ? -17.747 18.716 -4.826 1.00 23.92 274 ASN A CA 1
ATOM 2298 C C . ASN A 1 274 ? -16.931 18.638 -6.106 1.00 23.91 274 ASN A C 1
ATOM 2299 O O . ASN A 1 274 ? -17.198 17.782 -6.957 1.00 23.32 274 ASN A O 1
ATOM 2304 N N . TYR A 1 275 ? -15.924 19.515 -6.254 1.00 23.20 275 TYR A N 1
ATOM 2305 C CA . TYR A 1 275 ? -15.034 19.464 -7.421 1.00 21.25 275 TYR A CA 1
ATOM 2306 C C . TYR A 1 275 ? -14.400 18.086 -7.573 1.00 22.69 275 TYR A C 1
ATOM 2307 O O . TYR A 1 275 ? -14.351 17.530 -8.678 1.00 24.78 275 TYR A O 1
ATOM 2316 N N . VAL A 1 276 ? -13.890 17.518 -6.476 1.00 19.04 276 VAL A N 1
ATOM 2317 C CA . VAL A 1 276 ? -13.271 16.197 -6.545 1.00 17.00 276 VAL A CA 1
ATOM 2318 C C . VAL A 1 276 ? -14.268 15.158 -7.056 1.00 19.71 276 VAL A C 1
ATOM 2319 O O . VAL A 1 276 ? -13.961 14.357 -7.957 1.00 22.27 276 VAL A O 1
ATOM 2323 N N . ILE A 1 277 ? -15.462 15.140 -6.479 1.00 20.88 277 ILE A N 1
ATOM 2324 C CA . ILE A 1 277 ? -16.460 14.147 -6.890 1.00 23.80 277 ILE A CA 1
ATOM 2325 C C . ILE A 1 277 ? -16.769 14.280 -8.381 1.00 24.75 277 ILE A C 1
ATOM 2326 O O . ILE A 1 277 ? -16.791 13.282 -9.112 1.00 26.37 277 ILE A O 1
ATOM 2331 N N . ARG A 1 278 ? -16.983 15.516 -8.859 1.00 22.82 278 ARG A N 1
ATOM 2332 C CA . ARG A 1 278 ? -17.286 15.730 -10.285 1.00 23.14 278 ARG A CA 1
ATOM 2333 C C . ARG A 1 278 ? -16.147 15.283 -11.193 1.00 25.16 278 ARG A C 1
ATOM 2334 O O . ARG A 1 278 ? -16.383 14.703 -12.261 1.00 20.94 278 ARG A O 1
ATOM 2342 N N . GLN A 1 279 ? -14.900 15.602 -10.832 1.00 22.73 279 GLN A N 1
ATOM 2343 C CA . GLN A 1 279 ? -13.779 15.205 -11.683 1.00 20.73 279 GLN A CA 1
ATOM 2344 C C . GLN A 1 279 ? -13.616 13.685 -11.706 1.00 22.65 279 GLN A C 1
ATOM 2345 O O . GLN A 1 279 ? -13.437 13.084 -12.775 1.00 24.40 279 GLN A O 1
ATOM 2351 N N . LYS A 1 280 ? -13.706 13.043 -10.544 1.00 19.95 280 LYS A N 1
ATOM 2352 C CA . LYS A 1 280 ? -13.616 11.589 -10.493 1.00 24.66 280 LYS A CA 1
ATOM 2353 C C . LYS A 1 280 ? -14.675 10.944 -11.384 1.00 29.21 280 LYS A C 1
ATOM 2354 O O . LYS A 1 280 ? -14.370 10.015 -12.140 1.00 33.02 280 LYS A O 1
ATOM 2360 N N . GLU A 1 281 ? -15.921 11.437 -11.326 1.00 25.81 281 GLU A N 1
ATOM 2361 C CA . GLU A 1 281 ? -16.965 10.871 -12.180 1.00 31.17 281 GLU A CA 1
ATOM 2362 C C . GLU A 1 281 ? -16.668 11.113 -13.656 1.00 32.50 281 GLU A C 1
ATOM 2363 O O . GLU A 1 281 ? -16.848 10.214 -14.484 1.00 32.11 281 GLU A O 1
ATOM 2369 N N . LYS A 1 282 ? -16.181 12.308 -14.000 1.00 28.39 282 LYS A N 1
ATOM 2370 C CA . LYS A 1 282 ? -15.943 12.641 -15.403 1.00 30.84 282 LYS A CA 1
ATOM 2371 C C . LYS A 1 282 ? -14.925 11.707 -16.051 1.00 36.78 282 LYS A C 1
ATOM 2372 O O . LYS A 1 282 ? -15.041 11.401 -17.245 1.00 35.15 282 LYS A O 1
ATOM 2378 N N . TYR A 1 283 ? -13.935 11.232 -15.295 1.00 30.48 283 TYR A N 1
ATOM 2379 C CA . TYR A 1 283 ? -12.874 10.401 -15.858 1.00 34.72 283 TYR A CA 1
ATOM 2380 C C . TYR A 1 283 ? -13.043 8.924 -15.533 1.00 39.53 283 TYR A C 1
ATOM 2381 O O . TYR A 1 283 ? -12.174 8.123 -15.893 1.00 39.88 283 TYR A O 1
ATOM 2390 N N . GLN A 1 284 ? -14.135 8.550 -14.862 1.00 39.16 284 GLN A N 1
ATOM 2391 C CA . GLN A 1 284 ? -14.421 7.147 -14.531 1.00 46.97 284 GLN A CA 1
ATOM 2392 C C . GLN A 1 284 ? -15.336 6.536 -15.591 1.00 48.71 284 GLN A C 1
ATOM 2393 O O . GLN A 1 284 ? -14.903 6.257 -16.709 1.00 48.21 284 GLN A O 1
#

Secondary structure (DSSP, 8-state):
--SS-HHHHHHHHHHHHHH-TTEEEEEEEGGGG-TTSPP-TT--EEEEEEES-SHHHHT-SGGGGGG--EEEEE-GGG-SSS---SSSEEEEEEETTS-EEEEEEEEGGGHHHHTTS-S-EEEEEETT---SS------GGGBPPPP-HHHHHHHHHHHHHHHHHHHHHHHTT-HHHHHHHIIIIIHHHHHHHHHHHHHHHH-SSSB--GGGTTGGGGS-HHHHHHHHHTT--SSHHHHHHHHHHHHHHHHHHHHHHHHHHTPPPPTHHHHHHHHHHHHHHHH-

Sequence (284 aa):
MKMRTEKQIIYDTILNFAKADDRIRVVTLEGSRTNINIIPDDFQDYDITFFVTDMQSFINSDEWLNVFGERLIMQKPEDMELFPKEEKGYSYLMLFWDGVKIDLTLLPLEVLDEYFTWDKLVKLLLDKDNRVTNIPVPTDEDYYIEHPTARSSFDDCCNEFWNTVTYVVKGLCRKEILFAIDHLNNIVRMELLRMISWKVGIEQGYSFSLGKNYKFLERYISPELWKKILATYNMGSYTTEMWKSSLELCMGIFRMVSKEVAQCCLNYLYPDDYDKNISNYVIRQKEKYQ

Foldseek 3Di:
DDPDDPVRQVCLVVVLQVVDPFFFWKKWFPDVLEPVDDDDLQGAGEMETAGADQVVPVPDDVSVCSNAAFPDKDWQCPDDVHHDDDPATWIWTQHPRRHTYIYGYHYNVCVVCVCVPAQSMAIDGGNPCPPVPGGRHYPLVQWQDADDLVVLVVLLVQQLVLLVQLLVCLLVVNNVSNVCSCVPTNVVSLVSLVSNLLCLVPHGGDHCDVVSVNVVVRDDPVVVVLSVQLPPRPDSVSPVVSSVSSLVSSVVSSVVSCVSVVHDDDCSSVVSVVVSVVSVVVRD